Protein AF-A0A4Y7TER7-F1 (afdb_monomer)

Sequence (221 aa):
MGAESEGRSLYQRLEDLSTNFITSASSVDELSERFEYVLQSYILPAFAYAEASFERKPILTVFTLVFLTLSLVPFLTFATVCCAALSTYLVVGLLSVLIISAGTILTLSTILLSVLFGTGIAATFITTTIVSAYLVLRLTVHVRQDGFAGAAAWFYDIRNYVLGSLPPFSNVFQSSSGDGNPPPPTDVTLTWKAPAEVKEDEASNLDELRSEAPLAGEGAA

Mean predicted aligned error: 15.94 Å

Radius of gyration: 41.2 Å; Cα contacts (8 Å, |Δi|>4): 20; chains: 1; bounding box: 74×76×117 Å

Foldseek 3Di:
DPPVVVVVVVVVVVVVVVVVVVVVVVVVVVVVVVVVVCCVVPVVVVVVVLVVVCVVPVVVSVVVVVVCVVVVVVVVVVVVVVVVVVVVCVVVVVVVVVVVVVVVVVVVVVVVVVVVVVVVVVVVVVVVVVVVVVLVVVLVVQCVVPNPVSNVVSVVVVVCVVVVPDDPPVVVPPPPPDPPDDPDPPPPPPPPPDPPDDDPPPPPPVVVVVPPDDPPDDDDD

Solvent-accessible surface area (backbone atoms only — not comparable to full-atom values): 13019 Å² total; per-residue (Å²): 129,68,72,68,59,56,56,54,54,53,53,51,52,51,51,54,49,51,50,51,49,53,55,53,51,53,52,52,48,54,49,49,54,53,47,50,51,49,43,58,69,51,50,51,55,51,50,54,51,50,56,60,40,42,77,76,40,49,70,62,46,53,52,52,50,53,52,49,54,65,52,44,52,60,51,49,55,49,51,51,50,50,52,51,50,53,51,48,53,50,52,52,49,53,51,51,53,49,51,54,50,53,52,50,52,53,52,53,51,51,52,51,52,50,51,52,50,52,50,48,52,51,48,54,51,51,52,51,50,53,50,49,51,50,50,53,52,53,47,52,54,34,35,72,74,52,40,74,61,27,49,54,53,51,51,53,52,49,50,48,52,61,62,66,66,52,73,71,75,73,67,76,72,62,84,74,70,80,70,88,65,80,75,73,88,73,80,78,75,74,78,78,73,74,76,75,83,76,77,81,80,77,72,77,68,66,70,66,74,70,72,79,70,81,82,78,72,86,87,78,136

Structure (mmCIF, N/CA/C/O backbone):
data_AF-A0A4Y7TER7-F1
#
_entry.id   AF-A0A4Y7TER7-F1
#
loop_
_atom_site.group_PDB
_atom_site.id
_atom_site.type_symbol
_atom_site.label_atom_id
_atom_site.label_alt_id
_atom_site.label_comp_id
_atom_site.label_asym_id
_atom_site.label_entity_id
_atom_site.label_seq_id
_atom_site.pdbx_PDB_ins_code
_atom_site.Cartn_x
_atom_site.Cartn_y
_atom_site.Cartn_z
_atom_site.occupancy
_atom_site.B_iso_or_equiv
_atom_site.auth_seq_id
_atom_site.auth_comp_id
_atom_site.auth_asym_id
_atom_site.auth_atom_id
_atom_site.pdbx_PDB_model_num
ATOM 1 N N . MET A 1 1 ? 18.871 -29.489 -5.566 1.00 57.31 1 MET A N 1
ATOM 2 C CA . MET A 1 1 ? 19.137 -29.040 -4.177 1.00 57.31 1 MET A CA 1
ATOM 3 C C . MET A 1 1 ? 18.322 -27.817 -3.717 1.00 57.31 1 MET A C 1
ATOM 5 O O . MET A 1 1 ? 18.388 -27.506 -2.540 1.00 57.31 1 MET A O 1
ATOM 9 N N . GLY A 1 2 ? 17.511 -27.147 -4.556 1.00 61.53 2 GLY A N 1
ATOM 10 C CA . GLY A 1 2 ? 16.714 -25.976 -4.124 1.00 61.53 2 GLY A CA 1
ATOM 11 C C . GLY A 1 2 ? 15.395 -26.280 -3.390 1.00 61.53 2 GLY A C 1
ATOM 12 O O . GLY A 1 2 ? 14.926 -25.448 -2.623 1.00 61.53 2 GLY A O 1
ATOM 13 N N . ALA A 1 3 ? 14.821 -27.476 -3.566 1.00 65.75 3 ALA A N 1
ATOM 14 C CA . ALA A 1 3 ? 13.502 -27.813 -3.015 1.00 65.75 3 ALA A CA 1
ATOM 15 C C . ALA A 1 3 ? 13.484 -28.000 -1.481 1.00 65.75 3 ALA A C 1
ATOM 17 O O . ALA A 1 3 ? 12.461 -27.768 -0.845 1.00 65.75 3 ALA A O 1
ATOM 18 N N . GLU A 1 4 ? 14.611 -28.364 -0.857 1.00 71.81 4 GLU A N 1
ATOM 19 C CA . GLU A 1 4 ? 14.681 -28.502 0.609 1.00 71.81 4 GLU A CA 1
ATOM 20 C C . GLU A 1 4 ? 14.801 -27.155 1.340 1.00 71.81 4 GLU A C 1
ATOM 22 O O . GLU A 1 4 ? 14.428 -27.054 2.509 1.00 71.81 4 GLU A O 1
ATOM 27 N N . SER A 1 5 ? 15.292 -26.109 0.666 1.00 75.44 5 SER A N 1
ATOM 28 C CA . SER A 1 5 ? 15.414 -24.766 1.249 1.00 75.44 5 SER A CA 1
ATOM 29 C C . SER A 1 5 ? 14.056 -24.081 1.392 1.00 75.44 5 SER A C 1
ATOM 31 O O . SER A 1 5 ? 13.826 -23.361 2.362 1.00 75.44 5 SER A O 1
ATOM 33 N N . GLU A 1 6 ? 13.151 -24.301 0.437 1.00 78.44 6 GLU A N 1
ATOM 34 C CA . GLU A 1 6 ? 11.839 -23.651 0.416 1.00 78.44 6 GLU A CA 1
ATOM 35 C C . G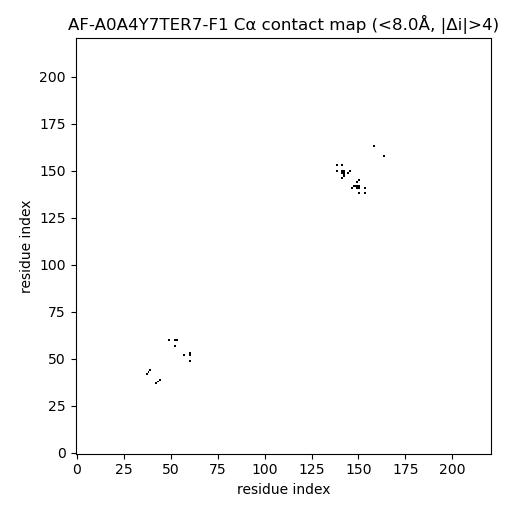LU A 1 6 ? 10.940 -24.188 1.537 1.00 78.44 6 GLU A C 1
ATOM 37 O O . GLU A 1 6 ? 10.338 -23.411 2.283 1.00 78.44 6 GLU A O 1
ATOM 42 N N . GLY A 1 7 ? 10.968 -25.509 1.757 1.00 81.44 7 GLY A N 1
ATOM 43 C CA . GLY A 1 7 ? 10.246 -26.163 2.848 1.00 81.44 7 GLY A CA 1
ATOM 44 C C . GLY A 1 7 ? 10.597 -25.588 4.222 1.00 81.44 7 GLY A C 1
ATOM 45 O O . GLY A 1 7 ? 9.698 -25.259 4.993 1.00 81.44 7 GLY A O 1
ATOM 46 N N . ARG A 1 8 ? 11.889 -25.376 4.516 1.00 87.31 8 ARG A N 1
ATOM 47 C CA . ARG A 1 8 ? 12.333 -24.833 5.816 1.00 87.31 8 ARG A CA 1
ATOM 48 C C . ARG A 1 8 ? 11.794 -23.427 6.092 1.00 87.31 8 ARG A C 1
ATOM 50 O O . ARG A 1 8 ? 11.432 -23.139 7.228 1.00 87.31 8 ARG A O 1
ATOM 57 N N . SER A 1 9 ? 11.677 -22.581 5.066 1.00 89.50 9 SER A N 1
ATOM 58 C CA . SER A 1 9 ? 11.165 -21.213 5.230 1.00 89.50 9 SER A CA 1
ATOM 59 C C . SER A 1 9 ? 9.664 -21.159 5.540 1.00 89.50 9 SER A C 1
ATOM 61 O O . SER A 1 9 ? 9.223 -20.291 6.292 1.00 89.50 9 SER A O 1
ATOM 63 N N . LEU A 1 10 ? 8.878 -22.108 5.016 1.00 89.69 10 LEU A N 1
ATOM 64 C CA . LEU A 1 10 ? 7.454 -22.215 5.336 1.00 89.69 10 LEU A CA 1
ATOM 65 C C . LEU A 1 10 ? 7.233 -22.668 6.777 1.00 89.69 10 LEU A C 1
ATOM 67 O O . LEU A 1 10 ? 6.389 -22.094 7.460 1.00 89.69 10 LEU A O 1
ATOM 71 N N . TYR A 1 11 ? 8.015 -23.639 7.257 1.00 92.50 11 TYR A N 1
ATOM 72 C CA . TYR A 1 11 ? 7.953 -24.052 8.661 1.00 92.50 11 TYR A CA 1
ATOM 73 C C . TYR A 1 11 ? 8.318 -22.906 9.603 1.00 92.50 11 TYR A C 1
ATOM 75 O O . TYR A 1 11 ? 7.615 -22.681 10.581 1.00 92.50 11 TYR A O 1
ATOM 83 N N . GLN A 1 12 ? 9.354 -22.133 9.272 1.00 93.56 12 GLN A N 1
ATOM 84 C CA . GLN A 1 12 ? 9.758 -20.984 10.078 1.00 93.56 12 GLN A CA 1
ATOM 85 C C . GLN A 1 12 ? 8.667 -19.902 10.122 1.00 93.56 12 GLN A C 1
ATOM 87 O O . GLN A 1 12 ? 8.331 -19.415 11.194 1.00 93.56 12 GLN A O 1
ATOM 92 N N . ARG A 1 13 ? 8.016 -19.605 8.987 1.00 93.81 13 ARG A N 1
ATOM 93 C CA . ARG A 1 13 ? 6.868 -18.682 8.953 1.00 93.81 13 ARG A CA 1
ATOM 94 C C . ARG A 1 13 ? 5.667 -19.180 9.752 1.00 93.81 13 ARG A C 1
ATOM 96 O O . ARG A 1 13 ? 4.965 -18.364 10.338 1.00 93.81 13 ARG A O 1
ATOM 103 N N . LEU A 1 14 ? 5.397 -20.485 9.732 1.00 94.94 14 LEU A N 1
ATOM 104 C CA . LEU A 1 14 ? 4.314 -21.079 10.517 1.00 94.94 14 LEU A CA 1
ATOM 105 C C . LEU A 1 14 ? 4.597 -20.973 12.020 1.00 94.94 14 LEU A C 1
ATOM 107 O O . LEU A 1 14 ? 3.678 -20.645 12.766 1.00 94.94 14 LEU A O 1
ATOM 111 N N . GLU A 1 15 ? 5.848 -21.177 12.435 1.00 95.38 15 GLU A N 1
ATOM 112 C CA . GLU A 1 15 ? 6.287 -21.019 13.827 1.00 95.38 15 GLU A CA 1
ATOM 113 C C . GLU A 1 15 ? 6.244 -19.550 14.287 1.00 95.38 15 GLU A C 1
ATOM 115 O O . GLU A 1 15 ? 5.807 -19.240 15.395 1.00 95.38 15 GLU A O 1
ATOM 120 N N . ASP A 1 16 ? 6.622 -18.611 13.418 1.00 95.19 16 ASP A N 1
ATOM 121 C CA . ASP A 1 16 ? 6.514 -17.180 13.722 1.00 95.19 16 ASP A CA 1
ATOM 122 C C . ASP A 1 16 ? 5.040 -16.754 13.859 1.00 95.19 16 ASP A C 1
ATOM 124 O O . ASP A 1 16 ? 4.678 -15.967 14.737 1.00 95.19 16 ASP A O 1
ATOM 128 N N . LEU A 1 17 ? 4.152 -17.287 13.013 1.00 96.06 17 LEU A N 1
ATOM 129 C CA . LEU A 1 17 ? 2.710 -17.039 13.099 1.00 96.06 17 LEU A CA 1
ATOM 130 C C . LEU A 1 17 ? 2.107 -17.629 14.376 1.00 96.06 17 LEU A C 1
ATOM 132 O O . LEU A 1 17 ? 1.369 -16.923 15.065 1.00 96.06 17 LEU A O 1
ATOM 136 N N . SER A 1 18 ? 2.423 -18.883 14.716 1.00 96.75 18 SER A N 1
ATOM 137 C CA . SER A 1 18 ? 1.942 -19.510 15.953 1.00 96.75 18 SER A CA 1
ATOM 138 C C . SER A 1 18 ? 2.431 -18.745 17.183 1.00 96.75 18 SER A C 1
ATOM 140 O O . SER A 1 18 ? 1.632 -18.464 18.075 1.00 96.75 18 SER A O 1
ATOM 142 N N . THR A 1 19 ? 3.693 -18.313 17.196 1.00 96.44 19 THR A N 1
ATOM 143 C CA . THR A 1 19 ? 4.273 -17.515 18.285 1.00 96.44 19 THR A CA 1
ATOM 144 C C . THR A 1 19 ? 3.560 -16.169 18.445 1.00 96.44 19 THR A C 1
ATOM 146 O O . THR A 1 19 ? 3.233 -15.771 19.567 1.00 96.44 19 THR A O 1
ATOM 149 N N . ASN A 1 20 ? 3.235 -15.483 17.343 1.00 95.31 20 ASN A N 1
ATOM 150 C CA . ASN A 1 20 ? 2.463 -14.235 17.380 1.00 95.31 20 ASN A CA 1
ATOM 151 C C . ASN A 1 20 ? 1.031 -14.448 17.890 1.00 95.31 20 ASN A C 1
ATOM 153 O O . ASN A 1 20 ? 0.520 -13.619 18.647 1.00 95.31 20 ASN A O 1
ATOM 157 N N . PHE A 1 21 ? 0.387 -15.559 17.522 1.00 96.69 21 PHE A N 1
ATOM 158 C CA . PHE A 1 21 ? -0.930 -15.909 18.051 1.00 96.69 21 PHE A CA 1
ATOM 159 C C . PHE A 1 21 ? -0.883 -16.218 19.545 1.00 96.69 21 PHE A C 1
ATOM 161 O O . PHE A 1 21 ? -1.728 -15.712 20.277 1.00 96.69 21 PHE A O 1
ATOM 168 N N . ILE A 1 22 ? 0.109 -16.982 20.009 1.00 96.44 22 ILE A N 1
ATOM 169 C CA . ILE A 1 22 ? 0.294 -17.286 21.435 1.00 96.44 22 ILE A CA 1
ATOM 170 C C . ILE A 1 22 ? 0.533 -15.993 22.223 1.00 96.44 22 ILE A C 1
ATOM 172 O O . ILE A 1 22 ? -0.111 -15.778 23.245 1.00 96.44 22 ILE A O 1
ATOM 176 N N . THR A 1 23 ? 1.374 -15.093 21.707 1.00 95.88 23 THR A N 1
ATOM 177 C CA . THR A 1 23 ? 1.663 -13.789 22.332 1.00 95.88 23 THR A CA 1
ATOM 178 C C . THR A 1 23 ? 0.430 -12.879 22.366 1.00 95.88 23 THR A C 1
ATOM 180 O O . THR A 1 23 ? 0.165 -12.185 23.350 1.00 95.88 23 THR A O 1
ATOM 183 N N . SER A 1 24 ? -0.362 -12.883 21.292 1.00 94.56 24 SER A N 1
ATOM 184 C CA . SER A 1 24 ? -1.607 -12.112 21.235 1.00 94.56 24 SER A CA 1
ATOM 185 C C . SER A 1 24 ? -2.651 -12.683 22.195 1.00 94.56 24 SER A C 1
ATOM 187 O O . SER A 1 24 ? -3.319 -11.923 22.892 1.00 94.56 24 SER A O 1
ATOM 189 N N . ALA A 1 25 ? -2.761 -14.012 22.281 1.00 95.56 25 ALA A N 1
ATOM 190 C CA . ALA A 1 25 ? -3.670 -14.691 23.196 1.00 95.56 25 ALA A CA 1
ATOM 191 C C . ALA A 1 25 ? -3.297 -14.428 24.662 1.00 95.56 25 ALA A C 1
ATOM 193 O O . ALA A 1 25 ? -4.174 -14.069 25.443 1.00 95.56 25 ALA A O 1
ATOM 194 N N . SER A 1 26 ? -2.010 -14.500 25.022 1.00 96.19 26 SER A N 1
ATOM 195 C CA . SER A 1 26 ? -1.560 -14.200 26.387 1.00 96.19 26 SER A CA 1
ATOM 196 C C . SER A 1 26 ? -1.787 -12.737 26.776 1.00 96.19 26 SER A C 1
ATOM 198 O O . SER A 1 26 ? -2.084 -12.450 27.929 1.00 96.19 26 SER A O 1
ATOM 200 N N . SER A 1 27 ? -1.705 -11.805 25.818 1.00 95.50 27 SER A N 1
ATOM 201 C CA . SER A 1 27 ? -1.995 -10.383 26.067 1.00 95.50 27 SER A CA 1
ATOM 202 C C . SER A 1 27 ? -3.478 -10.137 26.373 1.00 95.50 27 SER A C 1
ATOM 204 O O . SER A 1 27 ? -3.814 -9.293 27.202 1.00 95.50 27 SER A O 1
ATOM 206 N N . VAL A 1 28 ? -4.377 -10.869 25.705 1.00 94.62 28 VAL A N 1
ATOM 207 C CA . VAL A 1 28 ? -5.820 -10.807 25.985 1.00 94.62 28 VAL A CA 1
ATOM 208 C C . VAL A 1 28 ? -6.135 -11.434 27.343 1.00 94.62 28 VAL A C 1
ATOM 210 O O . VAL A 1 28 ? -6.975 -10.900 28.064 1.00 94.62 28 VAL A O 1
ATOM 213 N N . ASP A 1 29 ? -5.440 -12.511 27.711 1.00 96.12 29 ASP A N 1
ATOM 214 C CA . ASP A 1 29 ? -5.612 -13.176 29.006 1.00 96.12 29 ASP A CA 1
ATOM 215 C C . ASP A 1 29 ? -5.163 -12.270 30.164 1.00 96.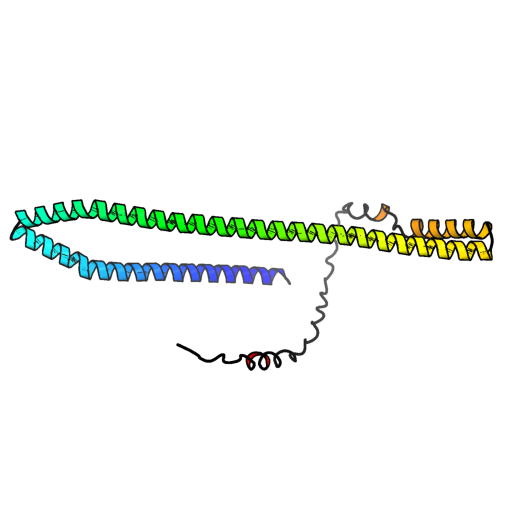12 29 ASP A C 1
ATOM 217 O O . ASP A 1 29 ? -5.924 -12.026 31.097 1.00 96.12 29 ASP A O 1
ATOM 221 N N . GLU A 1 30 ? -3.998 -11.624 30.038 1.00 95.62 30 GLU A N 1
ATOM 222 C CA . GLU A 1 30 ? -3.525 -10.640 31.022 1.00 95.62 30 GLU A CA 1
ATOM 223 C C . GLU A 1 30 ? -4.492 -9.447 31.151 1.00 95.62 30 GLU A C 1
ATOM 225 O O . GLU A 1 30 ? -4.743 -8.938 32.249 1.00 95.62 30 GLU A O 1
ATOM 230 N N . LEU A 1 31 ? -5.073 -8.989 30.035 1.00 92.94 31 LEU A N 1
ATOM 231 C CA . LEU A 1 31 ? -6.111 -7.958 30.057 1.00 92.94 31 LEU A CA 1
ATOM 232 C C . LEU A 1 31 ? -7.374 -8.440 30.772 1.00 92.94 31 LEU A C 1
ATOM 234 O O . LEU A 1 31 ? -7.958 -7.661 31.526 1.00 92.94 31 LEU A O 1
ATOM 238 N N . SER A 1 32 ? -7.779 -9.693 30.562 1.00 95.62 32 SER A N 1
ATOM 239 C CA . SER A 1 32 ? -8.923 -10.300 31.243 1.00 95.62 32 SER A CA 1
ATOM 240 C C . SER A 1 32 ? -8.687 -10.376 32.750 1.00 95.62 32 SER A C 1
ATOM 242 O O . SER A 1 32 ? -9.531 -9.908 33.510 1.00 95.62 32 SER A O 1
ATOM 244 N N . GLU A 1 33 ? -7.518 -10.849 33.192 1.00 96.50 33 GLU A N 1
ATOM 245 C CA . GLU A 1 33 ? -7.159 -10.916 34.615 1.00 96.50 33 GLU A CA 1
ATOM 246 C C . GLU A 1 33 ? -7.137 -9.528 35.269 1.00 96.50 33 GLU A C 1
ATOM 248 O O . GLU A 1 33 ? -7.674 -9.329 36.362 1.00 96.50 33 GLU A O 1
ATOM 253 N N . ARG A 1 34 ? -6.564 -8.523 34.591 1.00 94.25 34 ARG A N 1
ATOM 254 C CA . ARG A 1 34 ? -6.578 -7.134 35.079 1.00 94.25 34 ARG A CA 1
ATOM 255 C C . ARG A 1 34 ? -7.994 -6.580 35.146 1.00 94.25 34 ARG A C 1
ATOM 257 O O . ARG A 1 34 ? -8.325 -5.867 36.093 1.00 94.25 34 ARG A O 1
ATOM 264 N N . PHE A 1 35 ? -8.821 -6.880 34.150 1.00 95.31 35 PHE A N 1
ATOM 265 C CA . PHE A 1 35 ? -10.204 -6.433 34.126 1.00 95.31 35 PHE A CA 1
ATOM 266 C C . PHE A 1 35 ? -10.993 -7.071 35.260 1.00 95.31 35 PHE A C 1
ATOM 268 O O . PHE A 1 35 ? -11.689 -6.360 35.975 1.00 95.31 35 PHE A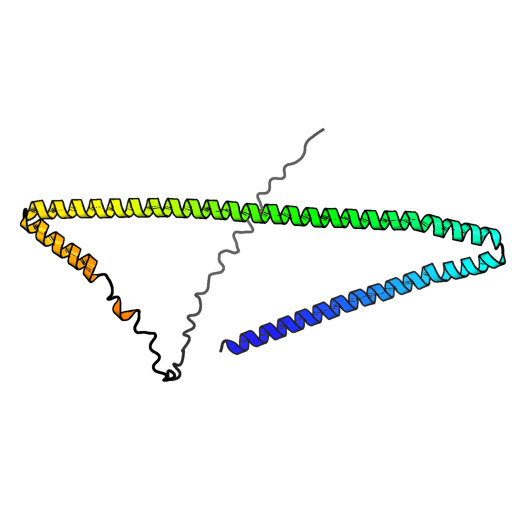 O 1
ATOM 275 N N . GLU A 1 36 ? -10.825 -8.372 35.483 1.00 95.75 36 GLU A N 1
ATOM 276 C CA . GLU A 1 36 ? -11.447 -9.105 36.579 1.00 95.75 36 GLU A CA 1
ATOM 277 C C . GLU A 1 36 ? -10.996 -8.558 37.934 1.00 95.75 36 GLU A C 1
ATOM 279 O O . GLU A 1 36 ? -11.837 -8.269 38.781 1.00 95.75 36 GLU A O 1
ATOM 284 N N . TYR A 1 37 ? -9.705 -8.267 38.106 1.00 96.00 37 TYR A N 1
ATOM 285 C CA . TYR A 1 37 ? -9.193 -7.613 39.309 1.00 96.00 37 TYR A CA 1
ATOM 286 C C . TYR A 1 37 ? -9.843 -6.244 39.560 1.00 96.00 37 TYR A C 1
ATOM 288 O O . TYR A 1 37 ? -10.255 -5.942 40.684 1.00 96.00 37 TYR A O 1
ATOM 296 N N . VAL A 1 38 ? -9.973 -5.408 38.526 1.00 94.62 38 VAL A N 1
ATOM 297 C CA . VAL A 1 38 ? -10.643 -4.100 38.621 1.00 94.62 38 VAL A CA 1
ATOM 298 C C . VAL A 1 38 ? -12.132 -4.284 38.922 1.00 94.62 38 VAL A C 1
ATOM 300 O O . VAL A 1 38 ? -12.687 -3.603 39.785 1.00 94.62 38 VAL A O 1
ATOM 303 N N . LEU A 1 39 ? -12.787 -5.234 38.266 1.00 94.31 39 LEU A N 1
ATOM 304 C CA . LEU A 1 39 ? -14.203 -5.509 38.459 1.00 94.31 39 LEU A CA 1
ATOM 305 C C . LEU A 1 39 ? -14.475 -5.957 39.899 1.00 94.31 39 LEU A C 1
ATOM 307 O O . LEU A 1 39 ? -15.337 -5.404 40.584 1.00 94.31 39 LEU A O 1
ATOM 311 N N . GLN A 1 40 ? -13.660 -6.886 40.388 1.00 95.62 40 GLN A N 1
ATOM 312 C CA . GLN A 1 40 ? -13.691 -7.394 41.751 1.00 95.62 40 GLN A CA 1
ATOM 313 C C . GLN A 1 40 ? -13.429 -6.285 42.778 1.00 95.62 40 GLN A C 1
ATOM 315 O O . GLN A 1 40 ? -14.106 -6.207 43.802 1.00 95.62 40 GLN A O 1
ATOM 320 N N . SER A 1 41 ? -12.466 -5.403 42.506 1.00 95.50 41 SER A N 1
ATOM 321 C CA . SER A 1 41 ? -12.026 -4.387 43.469 1.00 95.50 41 SER A CA 1
ATOM 322 C C . SER A 1 41 ? -12.940 -3.164 43.535 1.00 95.50 41 SER A C 1
ATOM 324 O O . SER A 1 41 ? -13.010 -2.526 44.582 1.00 95.50 41 SER A O 1
ATOM 326 N N . TYR A 1 42 ? -13.638 -2.817 42.449 1.00 94.44 42 TYR A N 1
ATOM 327 C CA . TYR A 1 42 ? -14.440 -1.588 42.375 1.00 94.44 42 TYR A CA 1
ATOM 328 C C . TYR A 1 42 ? -15.941 -1.842 42.244 1.00 94.44 42 TYR A C 1
ATOM 330 O O . TYR A 1 42 ? -16.734 -1.168 42.903 1.00 94.44 42 TYR A O 1
ATOM 338 N N . ILE A 1 43 ? -16.352 -2.805 41.416 1.00 95.25 43 ILE A N 1
ATOM 339 C CA . ILE A 1 43 ? -17.773 -3.027 41.122 1.00 95.25 43 ILE A CA 1
ATOM 340 C C . ILE A 1 43 ? -18.446 -3.771 42.276 1.00 95.25 43 ILE A C 1
ATOM 342 O O . ILE A 1 43 ? -19.495 -3.351 42.761 1.00 95.25 43 ILE A O 1
ATOM 346 N N . LEU A 1 44 ? -17.808 -4.830 42.771 1.00 94.38 44 LEU A N 1
ATOM 347 C CA . LEU A 1 44 ? -18.310 -5.648 43.877 1.00 94.38 44 LEU A CA 1
ATOM 348 C C . LEU A 1 44 ? -18.594 -4.850 45.168 1.00 94.38 44 LEU A C 1
ATOM 350 O O . LEU A 1 44 ? -19.713 -4.949 45.679 1.00 94.38 44 LEU A O 1
ATOM 354 N N . PRO A 1 45 ? -17.678 -4.004 45.686 1.00 93.56 45 PRO A N 1
ATOM 355 C CA . PRO A 1 45 ? -17.993 -3.190 46.857 1.00 93.56 45 PRO A CA 1
ATOM 356 C C . PRO A 1 45 ? -19.064 -2.138 46.561 1.00 93.56 45 PRO A C 1
ATOM 358 O O . PRO A 1 45 ? -19.899 -1.881 47.424 1.00 93.56 45 PRO A O 1
ATOM 361 N N . ALA A 1 46 ? -19.102 -1.556 45.356 1.00 92.69 46 ALA A N 1
ATOM 362 C CA . ALA A 1 46 ? -20.142 -0.596 44.989 1.00 92.69 46 ALA A CA 1
ATOM 363 C C . ALA A 1 46 ? -21.546 -1.224 45.026 1.00 92.69 46 ALA A C 1
ATOM 365 O O . ALA A 1 46 ? -22.479 -0.593 45.525 1.00 92.69 46 ALA A O 1
ATOM 366 N N . PHE A 1 47 ? -21.692 -2.476 44.578 1.00 93.44 47 PHE A N 1
ATOM 367 C CA . PHE A 1 47 ? -22.947 -3.221 44.706 1.00 93.44 47 PHE A CA 1
ATOM 368 C C . PHE A 1 47 ? -23.314 -3.497 46.165 1.00 93.44 47 PHE A C 1
ATOM 370 O O . PHE A 1 47 ? -24.452 -3.238 46.554 1.00 93.44 47 PHE A O 1
ATOM 377 N N . ALA A 1 48 ? -22.357 -3.930 46.991 1.00 94.38 48 ALA A N 1
ATOM 378 C CA . ALA A 1 48 ? -22.598 -4.136 48.421 1.00 94.38 48 ALA A CA 1
ATOM 379 C C . ALA A 1 48 ? -23.029 -2.833 49.130 1.00 94.38 48 ALA A C 1
ATOM 381 O O . ALA A 1 48 ? -23.939 -2.834 49.960 1.00 94.38 48 ALA A O 1
ATOM 382 N N . TYR A 1 49 ? -22.434 -1.690 48.763 1.00 91.75 49 TYR A N 1
ATOM 383 C CA . TYR A 1 49 ? -22.855 -0.373 49.254 1.00 91.75 49 TYR A CA 1
ATOM 384 C C . TYR A 1 49 ? -24.243 0.037 48.755 1.00 91.75 49 TYR A C 1
ATOM 386 O O . TYR A 1 49 ? -24.993 0.677 49.501 1.00 91.75 49 TYR A O 1
ATOM 394 N N . ALA A 1 50 ? -24.593 -0.304 47.513 1.00 90.94 50 ALA A N 1
ATOM 395 C CA . ALA A 1 50 ? -25.917 -0.041 46.968 1.00 90.94 50 ALA A CA 1
ATOM 396 C C . ALA A 1 50 ? -26.984 -0.819 47.750 1.00 90.94 50 ALA A C 1
ATOM 398 O O . ALA A 1 50 ? -27.957 -0.214 48.200 1.00 90.94 50 ALA A O 1
ATOM 399 N N . GLU A 1 51 ? -26.759 -2.113 47.993 1.00 93.88 51 GLU A N 1
ATOM 400 C CA . GLU A 1 51 ? -27.654 -2.981 48.767 1.00 93.88 51 GLU A CA 1
ATOM 401 C C . GLU A 1 51 ? -27.858 -2.453 50.196 1.00 93.88 51 GLU A C 1
ATOM 403 O O . GLU A 1 51 ? -28.988 -2.181 50.605 1.00 93.88 51 GLU A O 1
ATOM 408 N N . ALA A 1 52 ? -26.770 -2.141 50.908 1.00 93.88 52 ALA A N 1
ATOM 409 C CA . ALA A 1 52 ? -26.843 -1.546 52.245 1.00 93.88 52 ALA A CA 1
ATOM 410 C C . ALA A 1 52 ? -27.542 -0.167 52.265 1.00 93.88 52 ALA A C 1
ATOM 412 O O . ALA A 1 52 ? -28.148 0.232 53.266 1.00 93.88 52 ALA A O 1
ATOM 413 N N . SER A 1 53 ? -27.474 0.593 51.167 1.00 91.00 53 SER A N 1
ATOM 414 C CA . SER A 1 53 ? -28.148 1.893 51.056 1.00 91.00 53 SER A CA 1
ATOM 415 C C . SER A 1 53 ? -29.660 1.754 50.858 1.00 91.00 53 SER A C 1
ATOM 417 O O . SER A 1 53 ? -30.412 2.600 51.358 1.00 91.00 53 SER A O 1
ATOM 419 N N . PHE A 1 54 ? -30.120 0.697 50.178 1.00 94.62 54 PHE A N 1
ATOM 420 C CA . PHE A 1 54 ? -31.548 0.4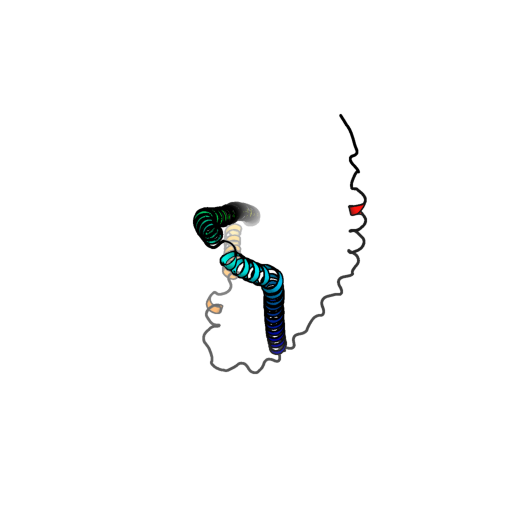20 49.998 1.00 94.62 54 PHE A CA 1
ATOM 421 C C . PHE A 1 54 ? -32.254 0.151 51.327 1.00 94.62 54 PHE A C 1
ATOM 423 O O . PHE A 1 54 ? -33.365 0.641 51.524 1.00 94.62 54 PHE A O 1
ATOM 430 N N . GLU A 1 55 ? -31.598 -0.542 52.260 1.00 95.56 55 GLU A N 1
ATOM 431 C CA . GLU A 1 55 ? -32.167 -0.821 53.583 1.00 95.56 55 GLU A CA 1
ATOM 432 C C . GLU A 1 55 ? -32.336 0.445 54.431 1.00 95.56 55 GLU A C 1
ATOM 434 O O . GLU A 1 55 ? -33.323 0.598 55.150 1.00 95.56 55 GLU A O 1
ATOM 439 N N . ARG A 1 56 ? -31.389 1.390 54.343 1.00 96.00 56 ARG A N 1
ATOM 440 C CA . ARG A 1 56 ? -31.437 2.618 55.150 1.00 96.00 56 ARG A CA 1
ATOM 441 C C . ARG A 1 56 ? -32.396 3.668 54.600 1.00 96.00 56 ARG A C 1
ATOM 443 O O . ARG A 1 56 ? -33.059 4.341 55.389 1.00 96.00 56 ARG A O 1
ATOM 450 N N . LYS A 1 57 ? -32.392 3.911 53.283 1.00 95.75 57 LYS A N 1
ATOM 451 C CA . LYS A 1 57 ? -33.112 5.040 52.656 1.00 95.75 57 LYS A CA 1
ATOM 452 C C . LYS A 1 57 ? -33.597 4.690 51.236 1.00 95.75 57 LYS A C 1
ATOM 454 O O . LYS A 1 57 ? -33.086 5.261 50.270 1.00 95.75 57 LYS A O 1
ATOM 459 N N . PRO A 1 58 ? -34.627 3.838 51.091 1.00 92.25 58 PRO A N 1
ATOM 460 C CA . PRO A 1 58 ? -35.033 3.278 49.797 1.00 92.25 58 PRO A CA 1
ATOM 461 C C . PRO A 1 58 ? -35.509 4.330 48.782 1.00 92.25 58 PRO A C 1
ATOM 463 O O . PRO A 1 58 ? -35.321 4.175 47.582 1.00 92.25 58 PRO A O 1
ATOM 466 N N . ILE A 1 59 ? -36.106 5.434 49.241 1.00 94.50 59 ILE A N 1
ATOM 467 C CA . ILE A 1 59 ? -36.635 6.473 48.341 1.00 94.50 59 ILE A CA 1
ATOM 468 C C . ILE A 1 59 ? -35.499 7.239 47.646 1.00 94.50 59 ILE A C 1
ATOM 470 O O . ILE A 1 59 ? -35.557 7.479 46.440 1.00 94.50 59 ILE A O 1
ATOM 474 N N . LEU A 1 60 ? -34.451 7.611 48.390 1.00 93.19 60 LEU A N 1
ATOM 475 C CA . LEU A 1 60 ? -33.324 8.356 47.823 1.00 93.19 60 LEU A CA 1
ATOM 476 C C . LEU A 1 60 ? -32.487 7.485 46.887 1.00 93.19 60 LEU A C 1
ATOM 478 O O . LEU A 1 60 ? -32.069 7.975 45.842 1.00 93.19 60 LEU A O 1
ATOM 482 N N . THR A 1 61 ? -32.279 6.209 47.224 1.00 91.00 61 THR A N 1
ATOM 483 C CA . THR A 1 61 ? -31.493 5.295 46.384 1.00 91.00 61 THR A CA 1
ATOM 484 C C . THR A 1 61 ? -32.150 5.051 45.031 1.00 91.00 61 THR A C 1
ATOM 486 O O . THR A 1 61 ? -31.481 5.176 44.005 1.00 91.00 61 THR A O 1
ATOM 489 N N . VAL A 1 62 ? -33.464 4.789 44.999 1.00 92.69 62 VAL A N 1
ATOM 490 C CA . VAL A 1 62 ? -34.212 4.641 43.739 1.00 92.69 62 VAL A CA 1
ATOM 491 C C . VAL A 1 62 ? -34.127 5.919 42.908 1.00 92.69 62 VAL A C 1
ATOM 493 O O . VAL A 1 62 ? -33.844 5.845 41.714 1.00 92.69 62 VAL A O 1
ATOM 496 N N . PHE A 1 63 ? -34.304 7.093 43.526 1.00 94.19 63 PHE A N 1
ATOM 497 C CA . PHE A 1 63 ? -34.189 8.371 42.821 1.00 94.19 63 PHE A CA 1
ATOM 498 C C . PHE A 1 63 ? -32.803 8.553 42.186 1.00 94.19 63 PHE A C 1
ATOM 500 O O . PHE A 1 63 ? -32.711 8.867 41.000 1.00 94.19 63 PHE A O 1
ATOM 507 N N . THR A 1 64 ? -31.725 8.294 42.935 1.00 90.88 64 THR A N 1
ATOM 508 C CA . THR A 1 64 ? -30.358 8.378 42.399 1.00 90.88 64 THR A CA 1
ATOM 509 C C . THR A 1 64 ? -30.099 7.364 41.294 1.00 90.88 64 THR A C 1
ATOM 511 O O . THR A 1 64 ? -29.437 7.703 40.322 1.00 90.88 64 THR A O 1
ATOM 514 N N . LEU A 1 65 ? -30.645 6.150 41.397 1.00 92.19 65 LEU A N 1
ATOM 515 C CA . LEU A 1 65 ? -30.457 5.103 40.395 1.00 92.19 65 LEU A CA 1
ATOM 516 C C . LEU A 1 65 ? -31.175 5.463 39.091 1.00 92.19 65 LEU A C 1
ATOM 518 O O . LEU A 1 65 ? -30.579 5.380 38.018 1.00 92.19 65 LEU A O 1
ATOM 522 N N . VAL A 1 66 ? -32.419 5.940 39.170 1.00 93.19 66 VAL A N 1
ATOM 523 C CA . VAL A 1 66 ? -33.169 6.423 38.000 1.00 93.19 66 VAL A CA 1
ATOM 524 C C . VAL A 1 66 ? -32.468 7.627 37.370 1.00 93.19 66 VAL A C 1
ATOM 526 O O . VAL A 1 66 ? -32.283 7.653 36.155 1.00 93.19 66 VAL A O 1
ATOM 529 N N . PHE A 1 67 ? -32.014 8.589 38.177 1.00 93.06 67 PHE A N 1
ATOM 530 C CA . PHE A 1 67 ? -31.255 9.745 37.697 1.00 93.06 67 PHE A CA 1
ATOM 531 C C . PHE A 1 67 ? -29.936 9.337 37.023 1.00 93.06 6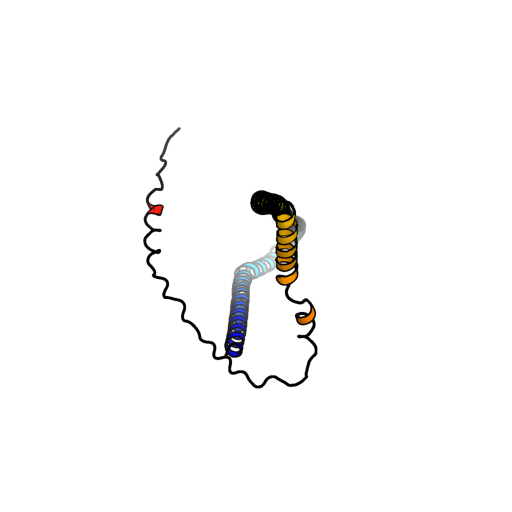7 PHE A C 1
ATOM 533 O O . PHE A 1 67 ? -29.603 9.838 35.948 1.00 93.06 67 PHE A O 1
ATOM 540 N N . LEU A 1 68 ? -29.202 8.389 37.609 1.00 92.44 68 LEU A N 1
ATOM 541 C CA . LEU A 1 68 ? -27.968 7.851 37.042 1.00 92.44 68 LEU A CA 1
ATOM 542 C C . LEU A 1 68 ? -28.243 7.130 35.719 1.00 92.44 68 LEU A C 1
ATOM 544 O O . LEU A 1 68 ? -27.550 7.362 34.740 1.00 92.44 68 LEU A O 1
ATOM 548 N N . THR A 1 69 ? -29.305 6.329 35.647 1.00 91.75 69 THR A N 1
ATOM 549 C CA . THR A 1 69 ? -29.675 5.609 34.418 1.00 91.75 69 THR A CA 1
ATOM 550 C C . THR A 1 69 ? -30.082 6.583 33.310 1.00 91.75 69 THR A C 1
ATOM 552 O O . THR A 1 69 ? -29.617 6.465 32.178 1.00 91.75 69 THR A O 1
ATOM 555 N N . LEU A 1 70 ? -30.892 7.596 33.638 1.00 92.94 70 LEU A N 1
ATOM 556 C CA . LEU A 1 70 ? -31.312 8.637 32.695 1.00 92.94 70 LEU A CA 1
ATOM 557 C C . LEU A 1 70 ? -30.154 9.529 32.235 1.00 92.94 70 LEU A C 1
ATOM 559 O O . LEU A 1 70 ? -30.197 10.015 31.110 1.00 92.94 70 LEU A O 1
ATOM 563 N N . SER A 1 71 ? -29.128 9.742 33.065 1.00 93.94 71 SER A N 1
ATOM 564 C CA . SER A 1 71 ? -27.928 10.513 32.695 1.00 93.94 71 SER A CA 1
ATOM 565 C C . SER A 1 71 ? -26.855 9.676 31.988 1.00 93.94 71 SER A C 1
ATOM 567 O O . SER A 1 71 ? -26.084 10.217 31.195 1.00 93.94 71 SER A O 1
ATOM 569 N N . LEU A 1 72 ? -26.844 8.355 32.183 1.00 91.50 72 LEU A N 1
ATOM 570 C CA . LEU A 1 72 ? -25.952 7.442 31.471 1.00 91.50 72 LEU A CA 1
ATOM 571 C C . LEU A 1 72 ? -26.286 7.382 29.974 1.00 91.50 72 LEU A C 1
ATOM 573 O O . LEU A 1 72 ? -25.382 7.331 29.147 1.00 91.50 72 LEU A O 1
ATOM 577 N N . VAL A 1 73 ? -27.573 7.424 29.613 1.00 92.00 73 VAL A N 1
ATOM 578 C CA . VAL A 1 73 ? -28.018 7.403 28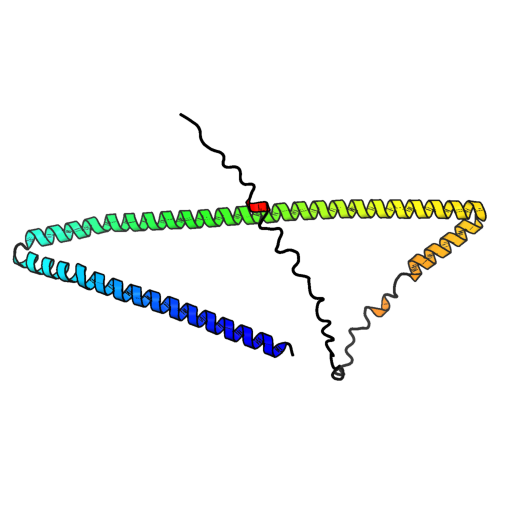.209 1.00 92.00 73 VAL A CA 1
ATOM 579 C C . VAL A 1 73 ? -27.395 8.541 27.382 1.00 92.00 73 VAL A C 1
ATOM 581 O O . VAL A 1 73 ? -26.703 8.231 26.411 1.00 92.00 73 VAL A O 1
ATOM 584 N N . PRO A 1 74 ? -27.550 9.836 27.733 1.00 93.62 74 PRO A N 1
ATOM 585 C CA . PRO A 1 74 ? -26.943 10.918 26.966 1.00 93.62 74 PRO A CA 1
ATOM 586 C C . PRO A 1 74 ? -25.414 10.828 26.961 1.00 93.62 74 PRO A C 1
ATOM 588 O O . PRO A 1 74 ? -24.803 11.064 25.921 1.00 93.62 74 PRO A O 1
ATOM 591 N N . PHE A 1 75 ? -24.794 10.396 28.064 1.00 94.94 75 PHE A N 1
ATOM 592 C CA . PHE A 1 75 ? -23.348 10.183 28.124 1.00 94.94 75 PHE A CA 1
ATOM 593 C C . PHE A 1 75 ? -22.867 9.111 27.131 1.00 94.94 75 PHE A C 1
ATOM 595 O O . PHE A 1 75 ? -21.932 9.351 26.369 1.00 94.94 75 PHE A O 1
ATOM 602 N N . LEU A 1 76 ? -23.537 7.956 27.071 1.00 92.81 76 LEU A N 1
ATOM 603 C CA . LEU A 1 76 ? -23.208 6.887 26.125 1.00 92.81 76 LEU A CA 1
ATOM 604 C C . LEU A 1 76 ? -23.470 7.302 24.675 1.00 92.81 76 LEU A C 1
ATOM 606 O O . LEU A 1 76 ? -22.655 7.015 23.797 1.00 92.81 76 LEU A O 1
ATOM 610 N N . THR A 1 77 ? -24.570 8.010 24.402 1.00 94.25 77 THR A N 1
ATOM 611 C CA . THR A 1 77 ? -24.830 8.530 23.047 1.00 94.25 77 THR A CA 1
ATOM 612 C C . THR A 1 77 ? -23.762 9.533 22.616 1.00 94.25 77 THR A C 1
ATOM 614 O O . THR A 1 77 ? -23.287 9.477 21.488 1.00 94.25 77 THR A O 1
ATOM 617 N N . PHE A 1 78 ? -23.303 10.396 23.524 1.00 95.75 78 PHE A N 1
ATOM 618 C CA . PHE A 1 78 ? -22.210 11.318 23.245 1.00 95.75 78 PHE A CA 1
ATOM 619 C C . PHE A 1 78 ? -20.898 10.570 22.980 1.00 95.75 78 PHE A C 1
ATOM 621 O O . PHE A 1 78 ? -20.249 10.815 21.966 1.00 95.75 78 PHE A O 1
ATOM 628 N N . ALA A 1 79 ? -20.540 9.606 23.834 1.00 95.38 79 ALA A N 1
ATOM 629 C CA . ALA A 1 79 ? -19.326 8.810 23.673 1.00 95.38 79 ALA A CA 1
ATOM 630 C C . ALA A 1 79 ? -19.311 8.039 22.342 1.00 95.38 79 ALA A C 1
ATOM 632 O O . ALA A 1 79 ? -18.320 8.076 21.614 1.00 95.38 79 ALA A O 1
ATOM 633 N N . THR A 1 80 ? -20.425 7.396 21.983 1.00 95.62 80 THR A N 1
ATOM 634 C CA . THR A 1 80 ? -20.553 6.659 20.714 1.00 95.62 80 THR A CA 1
ATOM 635 C C . THR A 1 80 ? -20.460 7.580 19.502 1.00 95.62 80 THR A C 1
ATOM 637 O O . THR A 1 80 ? -19.728 7.262 18.566 1.00 95.62 80 THR A O 1
ATOM 640 N N . VAL A 1 81 ? -21.118 8.744 19.526 1.00 96.50 81 VAL A N 1
ATOM 641 C CA . VAL A 1 81 ? -21.013 9.747 18.454 1.00 96.50 81 VAL A CA 1
ATOM 642 C C . VAL A 1 81 ? -19.585 10.285 18.337 1.00 96.50 81 VAL A C 1
ATOM 644 O O . VAL A 1 81 ? -19.075 10.389 17.224 1.00 96.50 81 VAL A O 1
ATOM 647 N N . CYS A 1 82 ? -18.899 10.565 19.448 1.00 97.56 82 CYS A N 1
ATOM 648 C CA . CYS A 1 82 ? -17.497 10.985 19.436 1.00 97.56 82 CYS A CA 1
ATOM 649 C C . CYS A 1 82 ? -16.574 9.911 18.845 1.00 97.56 82 CYS A C 1
ATOM 651 O O . CYS A 1 82 ? -15.763 10.220 17.971 1.00 97.56 82 CYS A O 1
ATOM 653 N N . CYS A 1 83 ? -16.711 8.651 19.266 1.00 96.06 83 CYS A N 1
ATOM 654 C CA . CYS A 1 83 ? -15.940 7.541 18.704 1.00 96.06 83 CYS A CA 1
ATOM 655 C C . CYS A 1 83 ? -16.224 7.348 17.207 1.00 96.06 83 CYS A C 1
ATOM 657 O O . CYS A 1 83 ? -15.288 7.175 16.427 1.00 96.06 83 CYS A O 1
ATOM 659 N N . ALA A 1 84 ? -17.490 7.426 16.789 1.00 95.00 84 ALA A N 1
ATOM 660 C CA . ALA A 1 84 ? -17.879 7.322 15.385 1.00 95.00 84 ALA A CA 1
ATOM 661 C C . ALA A 1 84 ? -17.319 8.481 14.548 1.00 95.00 84 ALA A C 1
ATOM 663 O O . ALA A 1 84 ? -16.811 8.258 13.448 1.00 95.00 84 ALA A O 1
ATOM 664 N N . ALA A 1 85 ? -17.350 9.708 15.074 1.00 95.81 85 ALA A N 1
ATOM 665 C CA . ALA A 1 85 ? -16.765 10.872 14.422 1.00 95.81 85 ALA A CA 1
ATOM 666 C C . ALA A 1 85 ? -15.249 10.707 14.252 1.00 95.81 85 ALA A C 1
ATOM 668 O O . ALA A 1 85 ? -14.745 10.842 13.139 1.00 95.81 85 ALA A O 1
ATOM 669 N N . LEU A 1 86 ? -14.527 10.334 15.317 1.00 96.38 86 LEU A N 1
ATOM 670 C CA . LEU A 1 86 ? -13.085 10.068 15.260 1.00 96.38 86 LEU A CA 1
ATOM 671 C C . LEU A 1 86 ? -12.746 8.966 14.251 1.00 96.38 86 LEU A C 1
ATOM 673 O O . LEU A 1 86 ? -11.858 9.147 13.420 1.00 96.38 86 LEU A O 1
ATOM 677 N N . SER A 1 87 ? -13.485 7.856 14.279 1.00 95.56 87 SER A N 1
ATOM 678 C CA . SER A 1 87 ? -13.320 6.760 13.321 1.00 95.56 87 SER A CA 1
ATOM 679 C C . SER A 1 87 ? -13.531 7.237 11.881 1.00 95.56 87 SER A C 1
ATOM 681 O O . SER A 1 87 ? -12.705 6.959 11.012 1.00 95.56 87 SER A O 1
ATOM 683 N N . THR A 1 88 ? -14.573 8.035 11.638 1.00 97.31 88 THR A N 1
ATOM 684 C CA . THR A 1 88 ? -14.863 8.600 10.313 1.00 97.31 88 THR A CA 1
ATOM 685 C C . THR A 1 88 ? -13.734 9.514 9.841 1.00 97.31 88 THR A C 1
ATOM 687 O O . THR A 1 88 ? -13.279 9.374 8.708 1.00 97.31 88 THR A O 1
ATOM 690 N N . TYR A 1 89 ? -13.229 10.405 10.700 1.00 97.50 89 TYR A N 1
ATOM 691 C CA . TYR A 1 89 ? -12.101 11.275 10.356 1.00 97.50 89 TYR A CA 1
ATOM 692 C C . TYR A 1 89 ? -10.834 10.485 10.022 1.00 97.50 89 TYR A C 1
ATOM 694 O O . TYR A 1 89 ? -10.153 10.822 9.055 1.00 97.50 89 TYR A O 1
ATOM 702 N N . LEU A 1 90 ? -10.538 9.413 10.763 1.00 97.38 90 LEU A N 1
ATOM 703 C CA . LEU A 1 90 ? -9.393 8.547 10.474 1.00 97.38 90 LEU A CA 1
ATOM 704 C C . LEU A 1 90 ? -9.541 7.837 9.126 1.00 97.38 90 LEU A C 1
ATOM 706 O O . LEU A 1 90 ? -8.612 7.864 8.322 1.00 97.38 90 LEU A O 1
ATOM 710 N N . VAL A 1 91 ? -10.705 7.243 8.850 1.00 97.06 91 VAL A N 1
ATOM 711 C CA . VAL A 1 91 ? -10.961 6.545 7.580 1.00 97.06 91 VAL A CA 1
ATOM 712 C C . VAL A 1 91 ? -10.885 7.514 6.402 1.00 97.06 91 VAL A C 1
ATOM 714 O O . VAL A 1 91 ? -10.203 7.230 5.419 1.00 97.06 91 VAL A O 1
ATOM 717 N N . VAL A 1 92 ? -11.529 8.679 6.503 1.00 97.44 92 VAL A N 1
ATOM 718 C CA . VAL A 1 92 ? -11.487 9.708 5.452 1.00 97.44 92 VAL A CA 1
ATOM 719 C C . VAL A 1 92 ? -10.062 10.224 5.249 1.00 97.44 92 VAL A C 1
ATOM 721 O O . VAL A 1 92 ? -9.618 10.349 4.108 1.00 97.44 92 VAL A O 1
ATOM 724 N N . GLY A 1 93 ? -9.320 10.466 6.333 1.00 96.81 93 GLY A N 1
ATOM 725 C CA . GLY A 1 93 ? -7.917 10.870 6.278 1.00 96.81 93 GLY A CA 1
ATOM 726 C C . GLY A 1 93 ? -7.060 9.844 5.538 1.00 96.81 93 GLY A C 1
ATOM 727 O O . GLY A 1 93 ? -6.397 10.188 4.560 1.00 96.81 93 GLY A O 1
ATOM 728 N N . LEU A 1 94 ? -7.142 8.571 5.930 1.00 96.38 94 LEU A N 1
ATOM 729 C CA . LEU A 1 94 ? -6.409 7.475 5.289 1.00 96.38 94 LEU A CA 1
ATOM 730 C C . LEU A 1 94 ? -6.761 7.325 3.805 1.00 96.38 94 LEU A C 1
ATOM 732 O O . LEU A 1 94 ? -5.861 7.212 2.973 1.00 96.38 94 LEU A O 1
ATOM 736 N N . LEU A 1 95 ? -8.050 7.379 3.454 1.00 97.62 95 LEU A N 1
ATOM 737 C CA . LEU A 1 95 ? -8.492 7.316 2.059 1.00 97.62 95 LEU A CA 1
ATOM 738 C C . LEU A 1 95 ? -7.954 8.492 1.241 1.00 97.62 95 LEU A C 1
ATOM 740 O O . LEU A 1 95 ? -7.495 8.294 0.118 1.00 97.62 95 LEU A O 1
ATOM 744 N N . SER A 1 96 ? -7.962 9.704 1.800 1.00 96.75 96 SER A N 1
ATOM 745 C CA . SER A 1 96 ? -7.452 10.889 1.105 1.00 96.75 96 SER A CA 1
ATOM 746 C C . SER A 1 96 ? -5.952 10.783 0.814 1.00 96.75 96 SER A C 1
ATOM 748 O O . SER A 1 96 ? -5.529 11.019 -0.317 1.00 96.75 96 SER A O 1
ATOM 750 N N . VAL A 1 97 ? -5.156 10.336 1.792 1.00 97.12 97 VAL A N 1
ATOM 751 C CA . VAL A 1 97 ? -3.710 10.123 1.638 1.00 97.12 97 VAL A CA 1
ATOM 752 C C . VAL A 1 97 ? -3.434 9.050 0.589 1.00 97.12 97 VAL A C 1
ATOM 754 O O . VAL A 1 97 ? -2.561 9.232 -0.259 1.00 97.12 97 VAL A O 1
ATOM 757 N N . LEU A 1 98 ? -4.209 7.963 0.596 1.00 96.12 98 LEU A N 1
ATOM 758 C CA . LEU A 1 98 ? -4.075 6.882 -0.376 1.00 96.12 98 LEU A CA 1
ATOM 759 C C . LEU A 1 98 ? -4.363 7.363 -1.804 1.00 96.12 98 LEU A C 1
ATOM 761 O O . LEU A 1 98 ? -3.580 7.078 -2.709 1.00 96.12 98 LEU A O 1
ATOM 765 N N . ILE A 1 99 ? -5.437 8.133 -2.007 1.00 97.62 99 ILE A N 1
ATOM 766 C CA . ILE A 1 99 ? -5.793 8.691 -3.321 1.00 97.62 99 ILE A CA 1
ATOM 767 C C . ILE A 1 99 ? -4.704 9.651 -3.816 1.00 97.62 99 ILE A C 1
ATOM 769 O O . ILE A 1 99 ? -4.279 9.552 -4.968 1.00 97.62 99 ILE A O 1
ATOM 773 N N . ILE A 1 100 ? -4.218 10.552 -2.954 1.00 98.00 100 ILE A N 1
ATOM 774 C CA . ILE A 1 100 ? -3.165 11.519 -3.306 1.00 98.00 100 ILE A CA 1
ATOM 775 C C . ILE A 1 100 ? -1.859 10.794 -3.652 1.00 98.00 100 ILE A C 1
ATOM 777 O O . ILE A 1 100 ? -1.226 11.107 -4.663 1.00 98.00 100 ILE A O 1
ATOM 781 N N . SER A 1 101 ? -1.464 9.803 -2.851 1.00 97.19 101 SER A N 1
ATOM 782 C CA . SER A 1 101 ? -0.257 9.007 -3.085 1.00 97.19 101 SER A CA 1
ATOM 783 C C . SER A 1 101 ? -0.338 8.242 -4.409 1.00 97.19 101 SER A C 1
ATOM 785 O O . SER A 1 101 ? 0.547 8.383 -5.256 1.00 97.19 101 SER A O 1
ATOM 787 N N . ALA A 1 102 ? -1.435 7.516 -4.645 1.00 95.69 102 ALA A N 1
ATOM 788 C CA . ALA A 1 102 ? -1.654 6.781 -5.888 1.00 95.69 102 ALA A CA 1
ATOM 789 C C . ALA A 1 102 ? -1.667 7.714 -7.110 1.00 95.69 102 ALA A C 1
ATOM 791 O O . ALA A 1 102 ? -1.004 7.437 -8.111 1.00 95.69 102 ALA A O 1
ATOM 792 N N . GLY A 1 103 ? -2.359 8.854 -7.016 1.00 96.81 103 GLY A N 1
ATOM 793 C CA . GLY A 1 103 ? -2.389 9.866 -8.073 1.00 96.81 103 GLY A CA 1
ATOM 794 C C . GLY A 1 103 ? -1.004 10.436 -8.383 1.00 96.81 103 GLY A C 1
ATOM 795 O O . GLY A 1 103 ? -0.645 10.591 -9.552 1.00 96.81 103 GLY A O 1
ATOM 796 N N . THR A 1 104 ? -0.189 10.677 -7.355 1.00 97.38 104 THR A N 1
ATOM 797 C CA . THR A 1 104 ? 1.191 11.160 -7.514 1.00 97.38 104 THR A CA 1
ATOM 798 C C . THR A 1 104 ? 2.056 10.128 -8.236 1.00 97.38 104 THR A C 1
ATOM 800 O O . THR A 1 104 ? 2.745 10.475 -9.193 1.00 97.38 104 THR A O 1
ATOM 803 N N . ILE A 1 105 ? 1.974 8.850 -7.849 1.00 97.12 105 ILE A N 1
ATOM 804 C CA . ILE A 1 105 ? 2.729 7.760 -8.490 1.00 97.12 105 ILE A CA 1
ATOM 805 C C . ILE A 1 105 ? 2.337 7.618 -9.966 1.00 97.12 105 ILE A C 1
ATOM 807 O O . ILE A 1 105 ? 3.212 7.535 -10.826 1.00 97.12 105 ILE A O 1
ATOM 811 N N . LEU A 1 106 ? 1.038 7.642 -10.281 1.00 96.19 106 LEU A N 1
ATOM 812 C CA . LEU A 1 106 ? 0.556 7.572 -11.666 1.00 96.19 106 LEU A CA 1
ATOM 813 C C . LEU A 1 106 ? 1.014 8.779 -12.494 1.00 96.19 106 LEU A C 1
ATOM 815 O O . LEU A 1 106 ? 1.455 8.626 -13.634 1.00 96.19 106 LEU A O 1
ATOM 819 N N . THR A 1 107 ? 0.970 9.979 -11.916 1.00 96.81 107 THR A N 1
ATOM 820 C CA . THR A 1 107 ? 1.428 11.203 -12.590 1.00 96.81 107 THR A CA 1
ATOM 821 C C . THR A 1 107 ? 2.930 11.147 -12.873 1.00 96.81 107 THR A C 1
ATOM 823 O O . THR A 1 107 ? 3.361 11.398 -13.993 1.00 96.81 107 THR A O 1
ATOM 826 N N . LEU A 1 108 ? 3.746 10.734 -11.902 1.00 96.12 108 LEU A N 1
ATOM 827 C CA . LEU A 1 108 ? 5.186 10.567 -12.112 1.00 96.12 108 LEU A CA 1
ATOM 828 C C . LEU A 1 108 ? 5.494 9.469 -13.135 1.00 96.12 108 LEU A C 1
ATOM 830 O O . LEU A 1 108 ? 6.353 9.656 -13.993 1.00 96.12 108 LEU A O 1
ATOM 834 N N . SER A 1 109 ? 4.766 8.351 -13.090 1.00 95.12 109 SER A N 1
ATOM 835 C CA . SER A 1 109 ? 4.915 7.253 -14.048 1.00 95.12 109 SER A CA 1
ATOM 836 C C . SER A 1 109 ? 4.600 7.698 -15.479 1.00 95.12 109 SER A C 1
ATOM 838 O O . SER A 1 109 ? 5.374 7.418 -16.393 1.00 95.12 109 SER A O 1
ATOM 840 N N . THR A 1 110 ? 3.515 8.451 -15.683 1.00 95.69 110 THR A N 1
ATOM 841 C CA . THR A 1 110 ? 3.152 8.988 -17.007 1.00 95.69 110 THR A CA 1
ATOM 842 C C . THR A 1 110 ? 4.164 10.009 -17.525 1.00 95.69 110 THR A C 1
ATOM 844 O O . THR A 1 110 ? 4.525 9.952 -18.701 1.00 95.69 110 THR A O 1
ATOM 847 N N . ILE A 1 111 ? 4.684 10.893 -16.664 1.00 97.56 111 ILE A N 1
ATOM 848 C CA . ILE A 1 111 ? 5.769 11.820 -17.023 1.00 97.56 111 ILE A CA 1
ATOM 849 C C . ILE A 1 111 ? 7.017 11.036 -17.441 1.00 97.56 111 ILE A C 1
ATOM 851 O O . ILE A 1 111 ? 7.591 11.316 -18.492 1.00 97.56 111 ILE A O 1
ATOM 855 N N . LEU A 1 112 ? 7.411 10.026 -16.663 1.00 95.44 112 LEU A N 1
ATOM 856 C CA . LEU A 1 112 ? 8.574 9.191 -16.957 1.00 95.44 112 LEU A CA 1
ATOM 857 C C . LEU A 1 112 ? 8.411 8.453 -18.288 1.00 95.44 112 LEU A C 1
ATOM 859 O O . LEU A 1 112 ? 9.327 8.466 -19.106 1.00 95.44 112 LEU A O 1
ATOM 863 N N . LEU A 1 113 ? 7.240 7.862 -18.536 1.00 93.88 113 LEU A N 1
ATOM 864 C CA . LEU A 1 113 ? 6.949 7.169 -19.789 1.00 93.88 113 LEU A CA 1
ATOM 865 C C . LEU A 1 113 ? 6.986 8.130 -20.986 1.00 93.88 113 LEU A C 1
ATOM 867 O O . LEU A 1 113 ? 7.537 7.788 -22.029 1.00 93.88 113 LEU A O 1
ATOM 871 N N . SER A 1 114 ? 6.459 9.345 -20.821 1.00 94.38 114 SER A N 1
ATOM 872 C CA . SER A 1 114 ? 6.504 10.399 -21.838 1.00 94.38 114 SER A CA 1
ATOM 873 C C . SER A 1 114 ? 7.942 10.820 -22.164 1.00 94.38 114 SER A C 1
ATOM 875 O O . SER A 1 114 ? 8.328 10.868 -23.333 1.00 94.38 114 SER A O 1
ATOM 877 N N . VAL A 1 115 ? 8.778 11.043 -21.144 1.00 96.75 115 VAL A N 1
ATOM 878 C CA . VAL A 1 115 ? 10.203 11.375 -21.320 1.00 96.75 115 VAL A CA 1
ATOM 879 C C . VAL A 1 115 ? 10.963 10.219 -21.973 1.00 96.75 115 VAL A C 1
ATOM 881 O O . VAL A 1 115 ? 11.770 10.441 -22.876 1.00 96.75 115 VAL A O 1
ATOM 884 N N . LEU A 1 116 ? 10.699 8.978 -21.564 1.00 91.62 116 LEU A N 1
ATOM 885 C CA . LEU A 1 116 ? 11.341 7.797 -22.136 1.00 91.62 116 LEU A CA 1
ATOM 886 C C . LEU A 1 116 ? 10.956 7.610 -23.609 1.00 91.62 116 LEU A C 1
ATOM 888 O O . LEU A 1 116 ? 11.803 7.319 -24.450 1.00 91.62 116 LEU A O 1
ATOM 892 N N . PHE A 1 117 ? 9.690 7.847 -23.942 1.00 94.19 117 PHE A N 1
ATOM 893 C CA . PHE A 1 117 ? 9.215 7.816 -25.318 1.00 94.19 117 PHE A CA 1
ATOM 894 C C . PHE A 1 117 ? 9.851 8.928 -26.163 1.00 94.19 117 PHE A C 1
ATOM 896 O O . PHE A 1 117 ? 10.352 8.668 -27.257 1.00 94.19 117 PHE A O 1
ATOM 903 N N . GLY A 1 118 ? 9.909 10.154 -25.634 1.00 90.75 118 GLY A N 1
ATOM 904 C CA . GLY A 1 118 ? 10.549 11.289 -26.299 1.00 90.75 118 GLY A CA 1
ATOM 905 C C . GLY A 1 118 ? 12.043 11.068 -26.549 1.00 90.75 118 GLY A C 1
ATOM 906 O O . GLY A 1 118 ? 12.526 11.292 -27.659 1.00 90.75 118 GLY A O 1
ATOM 907 N N . THR A 1 119 ? 12.773 10.570 -25.549 1.00 90.69 119 THR A N 1
ATOM 908 C CA . THR A 1 119 ? 14.199 10.233 -25.695 1.00 90.69 119 THR A CA 1
ATOM 909 C C . THR A 1 119 ? 14.411 9.053 -26.640 1.00 90.69 119 THR A C 1
ATOM 911 O O . THR A 1 119 ? 15.355 9.084 -27.426 1.00 90.69 119 THR A O 1
ATOM 914 N N . GLY A 1 120 ? 13.505 8.070 -26.656 1.00 87.50 120 GLY A N 1
ATOM 915 C CA . GLY A 1 120 ? 13.495 6.985 -27.637 1.00 87.50 120 GLY A CA 1
ATOM 916 C C . GLY A 1 120 ? 13.374 7.497 -29.074 1.00 87.50 120 GLY A C 1
ATOM 917 O O . GLY A 1 120 ? 14.199 7.155 -29.922 1.00 87.50 120 GLY A O 1
ATOM 918 N N . ILE A 1 121 ? 12.410 8.381 -29.350 1.00 93.06 121 ILE A N 1
ATOM 919 C CA . ILE A 1 121 ? 12.262 9.006 -30.675 1.00 93.06 121 ILE A CA 1
ATOM 920 C C . ILE A 1 121 ? 13.521 9.799 -31.036 1.00 93.06 121 ILE A C 1
ATOM 922 O O . ILE A 1 121 ? 14.069 9.612 -32.124 1.00 93.06 121 ILE A O 1
ATOM 926 N N . ALA A 1 122 ? 14.022 10.637 -30.127 1.00 87.75 122 ALA A N 1
ATOM 927 C CA . ALA A 1 122 ? 15.230 11.422 -30.366 1.00 87.75 122 ALA A CA 1
ATOM 928 C C . ALA A 1 122 ? 16.441 10.528 -30.685 1.00 87.75 122 ALA A C 1
ATOM 930 O O . ALA A 1 122 ? 17.158 10.785 -31.652 1.00 87.75 122 ALA A O 1
ATOM 931 N N . ALA A 1 123 ? 16.630 9.440 -29.933 1.00 91.25 123 ALA A N 1
ATOM 932 C CA . ALA A 1 123 ? 17.689 8.469 -30.174 1.00 91.25 123 ALA A CA 1
ATOM 933 C C . ALA A 1 123 ? 17.556 7.825 -31.560 1.00 91.25 123 ALA A C 1
ATOM 935 O O . ALA A 1 123 ? 18.520 7.828 -32.322 1.00 91.25 123 ALA A O 1
ATOM 936 N N . THR A 1 124 ? 16.360 7.356 -31.942 1.00 87.94 124 THR A N 1
ATOM 937 C CA . THR A 1 124 ? 16.142 6.773 -33.280 1.00 87.94 124 THR A CA 1
ATOM 938 C C . THR A 1 124 ? 16.412 7.771 -34.405 1.00 87.94 124 THR A C 1
ATOM 940 O O . THR A 1 124 ? 17.006 7.399 -35.418 1.00 87.94 124 THR A O 1
ATOM 943 N N . PHE A 1 125 ? 16.050 9.045 -34.226 1.00 92.38 125 PHE A N 1
ATOM 944 C CA . PHE A 1 125 ? 16.311 10.099 -35.204 1.00 92.38 125 PHE A CA 1
ATOM 945 C C . PHE A 1 125 ? 17.811 10.375 -35.351 1.00 92.38 125 PHE A C 1
ATOM 947 O O . PHE A 1 125 ? 18.322 10.441 -36.471 1.00 92.38 125 PHE A O 1
ATOM 954 N N . ILE A 1 126 ? 18.537 10.467 -34.232 1.00 91.00 126 ILE A N 1
ATOM 955 C CA . ILE A 1 126 ? 19.993 10.653 -34.221 1.00 91.00 126 ILE A CA 1
ATOM 956 C C . ILE A 1 126 ? 20.686 9.455 -34.878 1.00 91.00 126 ILE A C 1
ATOM 958 O O . ILE A 1 126 ? 21.499 9.647 -35.780 1.00 91.00 126 ILE A O 1
ATOM 962 N N . THR A 1 127 ? 20.333 8.223 -34.503 1.00 92.94 127 THR A N 1
ATOM 963 C CA . THR A 1 127 ? 20.898 7.009 -35.109 1.00 92.94 127 THR A CA 1
ATOM 964 C C . THR A 1 127 ? 20.616 6.958 -36.607 1.00 92.94 127 THR A C 1
ATOM 966 O O . THR A 1 127 ? 21.537 6.731 -37.388 1.00 92.94 127 THR A O 1
ATOM 969 N N . THR A 1 128 ? 19.381 7.239 -37.032 1.00 92.12 128 THR A N 1
ATOM 970 C CA . THR A 1 128 ? 19.013 7.266 -38.457 1.00 92.12 128 THR A CA 1
ATOM 971 C C . THR A 1 128 ? 19.800 8.335 -39.213 1.00 92.12 128 THR A C 1
ATOM 973 O O . THR A 1 128 ? 20.275 8.081 -40.318 1.00 92.12 128 THR A O 1
ATOM 976 N N . THR A 1 129 ? 20.005 9.506 -38.607 1.00 94.94 129 THR A N 1
ATOM 977 C CA . THR A 1 129 ? 20.784 10.603 -39.197 1.00 94.94 129 THR A CA 1
ATOM 978 C C . THR A 1 129 ? 22.257 10.226 -39.347 1.00 94.94 129 THR A C 1
ATOM 980 O O . THR A 1 129 ? 22.822 10.412 -40.423 1.00 94.94 129 THR A O 1
ATOM 983 N N . ILE A 1 130 ? 22.875 9.648 -38.311 1.00 95.25 130 ILE A N 1
ATOM 984 C CA . ILE A 1 130 ? 24.275 9.197 -38.343 1.00 95.25 130 ILE A CA 1
ATOM 985 C C . ILE A 1 130 ? 24.461 8.091 -39.387 1.00 95.25 130 ILE A C 1
ATOM 987 O O . ILE A 1 130 ? 25.389 8.158 -40.193 1.00 95.25 130 ILE A O 1
ATOM 991 N N . VAL A 1 131 ? 23.565 7.099 -39.411 1.00 94.31 131 VAL A N 1
ATOM 992 C CA . VAL A 1 131 ? 23.598 6.004 -40.391 1.00 94.31 131 VAL A CA 1
ATOM 993 C C . VAL A 1 131 ? 23.427 6.553 -41.806 1.00 94.31 131 VAL A C 1
ATOM 995 O O . VAL A 1 131 ? 24.226 6.228 -42.679 1.00 94.31 131 VAL A O 1
ATOM 998 N N . SER A 1 132 ? 22.448 7.431 -42.036 1.00 92.31 132 SER A N 1
ATOM 999 C CA . SER A 1 132 ? 22.223 8.072 -43.337 1.00 92.31 132 SER A CA 1
ATOM 1000 C C . SER A 1 132 ? 23.448 8.867 -43.801 1.00 92.31 132 SER A C 1
ATOM 1002 O O . SER A 1 132 ? 23.931 8.667 -44.915 1.00 92.31 132 SER A O 1
ATOM 1004 N N . ALA A 1 133 ? 24.023 9.699 -42.928 1.00 95.88 133 ALA A N 1
ATOM 1005 C CA . ALA A 1 133 ? 25.225 10.470 -43.232 1.00 95.88 133 ALA A CA 1
ATOM 1006 C C . ALA A 1 133 ? 26.417 9.563 -43.578 1.00 95.88 133 ALA A C 1
ATOM 1008 O O . ALA A 1 133 ? 27.104 9.798 -44.571 1.00 95.88 133 ALA A O 1
ATOM 1009 N N . TYR A 1 134 ? 26.633 8.490 -42.811 1.00 94.69 134 TYR A N 1
ATOM 1010 C CA . TYR A 1 134 ? 27.669 7.498 -43.095 1.00 94.69 134 TYR A CA 1
ATOM 1011 C C . TYR A 1 134 ? 27.465 6.825 -44.460 1.00 94.69 134 TYR A C 1
ATOM 1013 O O . TYR A 1 134 ? 28.415 6.700 -45.237 1.00 94.69 134 TYR A O 1
ATOM 1021 N N . LEU A 1 135 ? 26.228 6.431 -44.783 1.00 92.31 135 LEU A N 1
ATOM 1022 C CA . LEU A 1 135 ? 25.886 5.820 -46.067 1.00 92.31 135 LEU A CA 1
ATOM 1023 C C . LEU A 1 135 ? 26.148 6.773 -47.240 1.00 92.31 135 LEU A C 1
ATOM 1025 O O . LEU A 1 135 ? 26.750 6.359 -48.228 1.00 92.31 135 LEU A O 1
ATOM 1029 N N . VAL A 1 136 ? 25.770 8.049 -47.114 1.00 94.69 136 VAL A N 1
ATOM 1030 C CA . VAL A 1 136 ? 26.023 9.081 -48.134 1.00 94.69 136 VAL A CA 1
ATOM 1031 C C . VAL A 1 136 ? 27.520 9.326 -48.320 1.00 94.69 136 VAL A C 1
ATOM 1033 O O . VAL A 1 136 ? 27.997 9.385 -49.457 1.00 94.69 136 VAL A O 1
ATOM 1036 N N . LEU A 1 137 ? 28.285 9.429 -47.229 1.00 95.69 137 LEU A N 1
ATOM 1037 C CA . LEU A 1 137 ? 29.739 9.594 -47.294 1.00 95.69 137 LEU A CA 1
ATOM 1038 C C . LEU A 1 137 ? 30.399 8.402 -47.991 1.00 95.69 137 LEU A C 1
ATOM 1040 O O . LEU A 1 137 ? 31.206 8.588 -48.901 1.00 95.69 137 LEU A O 1
ATOM 1044 N N . ARG A 1 138 ? 30.017 7.176 -47.620 1.00 92.56 138 ARG A N 1
ATOM 1045 C CA . ARG A 1 138 ? 30.554 5.953 -48.225 1.00 92.56 138 ARG A CA 1
ATOM 1046 C C . ARG A 1 138 ? 30.193 5.835 -49.707 1.00 92.56 138 ARG A C 1
ATOM 1048 O O . ARG A 1 138 ? 31.057 5.492 -50.511 1.00 92.56 138 ARG A O 1
ATOM 1055 N N . LEU A 1 139 ? 28.959 6.174 -50.079 1.00 91.69 139 LEU A N 1
ATOM 1056 C CA . LEU A 1 139 ? 28.535 6.226 -51.478 1.00 91.69 139 LEU A CA 1
ATOM 1057 C C . LEU A 1 139 ? 29.363 7.248 -52.267 1.00 91.69 139 LEU A C 1
ATOM 1059 O O . LEU A 1 139 ? 29.838 6.944 -53.357 1.00 91.69 139 LEU A O 1
ATOM 1063 N N . THR A 1 140 ? 29.590 8.435 -51.698 1.00 95.06 140 THR A N 1
ATOM 1064 C CA . THR A 1 140 ? 30.395 9.494 -52.327 1.00 95.06 140 THR A CA 1
ATOM 1065 C C . THR A 1 140 ? 31.825 9.024 -52.599 1.00 95.06 140 THR A C 1
ATOM 1067 O O . THR A 1 140 ? 32.371 9.303 -53.667 1.00 95.06 140 THR A O 1
ATOM 1070 N N . VAL A 1 141 ? 32.426 8.272 -51.669 1.00 95.12 141 VAL A N 1
ATOM 1071 C CA . VAL A 1 141 ? 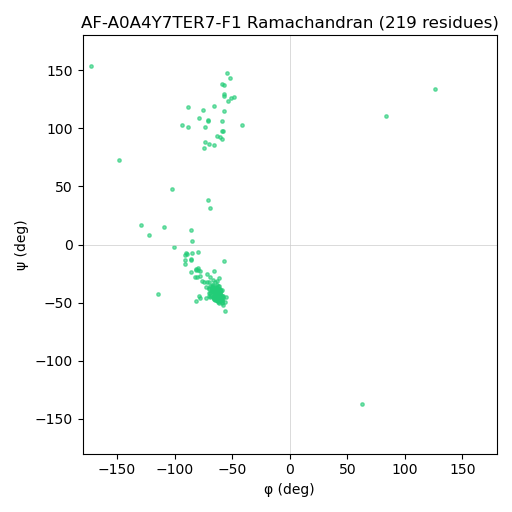33.762 7.685 -51.853 1.00 95.12 141 VAL A CA 1
ATOM 1072 C C . VAL A 1 141 ? 33.778 6.690 -53.021 1.00 95.12 141 VAL A C 1
ATOM 1074 O O . VAL A 1 141 ? 34.636 6.821 -53.892 1.00 95.12 141 VAL A O 1
ATOM 1077 N N . HIS A 1 142 ? 32.820 5.761 -53.104 1.00 92.12 142 HIS A N 1
ATOM 1078 C CA . HIS A 1 142 ? 32.766 4.786 -54.206 1.00 92.12 142 HIS A CA 1
ATOM 1079 C C . HIS A 1 142 ? 32.451 5.416 -55.566 1.00 92.12 142 HIS A C 1
ATOM 1081 O O . HIS A 1 142 ? 33.069 5.053 -56.565 1.00 92.12 142 HIS A O 1
ATOM 1087 N N . VAL A 1 143 ? 31.550 6.402 -55.617 1.00 95.06 143 VAL A N 1
ATOM 1088 C CA . VAL A 1 143 ? 31.245 7.135 -56.858 1.00 95.06 143 VAL A CA 1
ATOM 1089 C C . VAL A 1 143 ? 32.473 7.893 -57.362 1.00 95.06 143 VAL A C 1
ATOM 1091 O O . VAL A 1 143 ? 32.692 7.981 -58.568 1.00 95.06 143 VAL A O 1
ATOM 1094 N N . ARG A 1 144 ? 33.310 8.417 -56.458 1.00 96.75 144 ARG A N 1
ATOM 1095 C CA . ARG A 1 144 ? 34.546 9.109 -56.837 1.00 96.75 144 ARG A CA 1
ATOM 1096 C C . ARG A 1 144 ? 35.628 8.158 -57.362 1.00 96.75 144 ARG A C 1
ATOM 1098 O O . ARG A 1 144 ? 36.426 8.585 -58.190 1.00 96.75 144 ARG A O 1
ATOM 1105 N N . GLN A 1 145 ? 35.678 6.921 -56.869 1.00 96.19 145 GLN A N 1
ATOM 1106 C CA . GLN A 1 145 ? 36.685 5.928 -57.263 1.00 96.19 145 GLN A CA 1
ATOM 1107 C C . GLN A 1 145 ? 36.329 5.230 -58.584 1.00 96.19 145 GLN A C 1
ATOM 1109 O O . GLN A 1 145 ? 37.155 5.214 -59.491 1.00 96.19 145 GLN A O 1
ATOM 1114 N N . ASP A 1 146 ? 35.093 4.739 -58.722 1.00 95.44 146 ASP A N 1
ATOM 1115 C CA . ASP A 1 146 ? 34.690 3.841 -59.821 1.00 95.44 146 ASP A CA 1
ATOM 1116 C C . ASP A 1 146 ? 33.523 4.388 -60.671 1.00 95.44 146 ASP A C 1
ATOM 1118 O O . ASP A 1 146 ? 32.948 3.688 -61.512 1.00 95.44 146 ASP A O 1
ATOM 1122 N N . GLY A 1 147 ? 33.117 5.643 -60.448 1.00 94.81 147 GLY A N 1
ATOM 1123 C CA . GLY A 1 147 ? 31.996 6.264 -61.154 1.00 94.81 147 GLY A CA 1
ATOM 1124 C C . GLY A 1 147 ? 30.661 5.560 -60.883 1.00 94.81 147 GLY A C 1
ATOM 1125 O O . GLY A 1 147 ? 30.338 5.188 -59.754 1.00 94.81 147 GLY A O 1
ATOM 1126 N N . PHE A 1 148 ? 29.855 5.371 -61.933 1.00 93.81 148 PHE A N 1
ATOM 1127 C CA . PHE A 1 148 ? 28.520 4.762 -61.823 1.00 93.81 148 PHE A CA 1
ATOM 1128 C C . PHE A 1 148 ? 28.563 3.264 -61.475 1.00 93.81 148 PHE A C 1
ATOM 1130 O O . PHE A 1 148 ? 27.639 2.749 -60.844 1.00 93.81 148 PHE A O 1
ATOM 1137 N N . ALA A 1 149 ? 29.640 2.566 -61.852 1.00 93.69 149 ALA A N 1
ATOM 1138 C CA . ALA A 1 149 ? 29.822 1.150 -61.537 1.00 93.69 149 ALA A CA 1
ATOM 1139 C C . ALA A 1 149 ? 30.007 0.925 -60.023 1.00 93.69 149 ALA A C 1
ATOM 1141 O O . ALA A 1 149 ? 29.445 -0.023 -59.471 1.00 93.69 149 ALA A O 1
ATOM 1142 N N . GLY A 1 150 ? 30.700 1.842 -59.336 1.00 92.75 150 GLY A N 1
ATOM 1143 C CA . GLY A 1 150 ? 30.890 1.798 -57.882 1.00 92.75 150 GLY A CA 1
ATOM 1144 C C . GLY A 1 150 ? 29.589 1.937 -57.087 1.00 92.75 150 GLY A C 1
ATOM 1145 O O . GLY A 1 150 ? 29.403 1.258 -56.078 1.00 92.75 150 GLY A O 1
ATOM 1146 N N . ALA A 1 151 ? 28.643 2.758 -57.561 1.00 93.69 151 ALA A N 1
ATOM 1147 C CA . ALA A 1 151 ? 27.332 2.902 -56.920 1.00 93.69 151 ALA A CA 1
ATOM 1148 C C . ALA A 1 151 ? 26.516 1.598 -56.966 1.00 93.69 151 ALA A C 1
ATOM 1150 O O . ALA A 1 151 ? 25.883 1.225 -55.976 1.00 93.69 151 ALA A O 1
ATOM 1151 N N . ALA A 1 152 ? 26.557 0.886 -58.098 1.00 93.69 152 ALA A N 1
ATOM 1152 C CA . ALA A 1 152 ? 25.883 -0.400 -58.242 1.00 93.69 152 ALA A CA 1
ATOM 1153 C C . ALA A 1 152 ? 26.499 -1.463 -57.318 1.00 93.69 152 ALA A C 1
ATOM 1155 O O . ALA A 1 152 ? 25.760 -2.162 -56.626 1.00 93.69 152 ALA A O 1
ATOM 1156 N N . ALA A 1 153 ? 27.834 -1.546 -57.252 1.00 92.75 153 ALA A N 1
ATOM 1157 C CA . ALA A 1 153 ? 28.538 -2.471 -56.361 1.00 92.75 153 ALA A CA 1
ATOM 1158 C C . ALA A 1 153 ? 28.200 -2.218 -54.880 1.00 92.75 153 ALA A C 1
ATOM 1160 O O . ALA A 1 153 ? 27.808 -3.139 -54.166 1.00 92.75 153 ALA A O 1
ATOM 1161 N N . TRP A 1 154 ? 28.227 -0.955 -54.444 1.00 94.06 154 TRP A N 1
ATOM 1162 C CA . TRP A 1 154 ? 27.845 -0.564 -53.083 1.00 94.06 154 TRP A CA 1
ATOM 1163 C C . TRP A 1 154 ? 26.404 -0.951 -52.725 1.00 94.06 154 TRP A C 1
ATOM 1165 O O . TRP A 1 154 ? 26.135 -1.395 -51.607 1.00 94.06 154 TRP A O 1
ATOM 1175 N N . PHE A 1 155 ? 25.467 -0.811 -53.669 1.00 95.19 155 PHE A N 1
ATOM 1176 C CA . PHE A 1 155 ? 24.077 -1.203 -53.444 1.00 95.19 155 PHE A CA 1
ATOM 1177 C C . PHE A 1 155 ? 23.944 -2.714 -53.210 1.00 95.19 155 PHE A C 1
ATOM 1179 O O . PHE A 1 155 ? 23.208 -3.132 -52.313 1.00 95.19 155 PHE A O 1
ATOM 1186 N N . TYR A 1 156 ? 24.680 -3.536 -53.968 1.00 95.25 156 TYR A N 1
ATOM 1187 C CA . TYR A 1 156 ? 24.730 -4.981 -53.736 1.00 95.25 156 TYR A CA 1
ATOM 1188 C C . TYR A 1 156 ? 25.326 -5.321 -52.368 1.00 95.25 156 TYR A C 1
ATOM 1190 O O . TYR A 1 156 ? 24.764 -6.163 -51.670 1.00 95.25 156 TYR A O 1
ATOM 1198 N N . ASP A 1 157 ? 26.385 -4.630 -51.945 1.00 93.00 157 ASP A N 1
ATOM 1199 C CA . ASP A 1 157 ? 27.000 -4.840 -50.630 1.00 93.00 157 ASP A CA 1
ATOM 1200 C C . ASP A 1 157 ? 26.038 -4.519 -49.483 1.00 93.00 157 ASP A C 1
ATOM 1202 O O . ASP A 1 157 ? 25.898 -5.319 -48.559 1.00 93.00 157 ASP A O 1
ATOM 1206 N N . ILE A 1 158 ? 25.321 -3.391 -49.545 1.00 93.19 158 ILE A N 1
ATOM 1207 C CA . ILE A 1 158 ? 24.319 -3.044 -48.523 1.00 93.19 158 ILE A CA 1
ATOM 1208 C C . ILE A 1 158 ? 23.178 -4.037 -48.524 1.00 93.19 158 ILE A C 1
ATOM 1210 O O . ILE A 1 158 ? 22.756 -4.487 -47.461 1.00 93.19 158 ILE A O 1
ATOM 1214 N N . ARG A 1 159 ? 22.676 -4.394 -49.706 1.00 94.69 159 ARG A N 1
ATOM 1215 C CA . ARG A 1 159 ? 21.596 -5.366 -49.824 1.00 94.69 159 ARG A CA 1
ATOM 1216 C C . ARG A 1 159 ? 22.002 -6.701 -49.203 1.00 94.69 159 ARG A C 1
ATOM 1218 O O . ARG A 1 159 ? 21.221 -7.262 -48.441 1.00 94.69 159 ARG A O 1
ATOM 1225 N N . ASN A 1 160 ? 23.215 -7.174 -49.476 1.00 93.00 160 ASN A N 1
ATOM 1226 C CA . ASN A 1 160 ? 23.742 -8.415 -48.913 1.00 93.00 160 ASN A CA 1
ATOM 1227 C C . ASN A 1 160 ? 24.010 -8.298 -47.408 1.00 93.00 160 ASN A C 1
ATOM 1229 O O . ASN A 1 160 ? 23.747 -9.246 -46.679 1.00 93.00 160 ASN A O 1
ATOM 1233 N N . TYR A 1 161 ? 24.463 -7.142 -46.919 1.00 90.81 161 TYR A N 1
ATOM 1234 C CA . TYR A 1 161 ? 24.672 -6.907 -45.489 1.00 90.81 161 TYR A CA 1
ATOM 1235 C C . TYR A 1 161 ? 23.348 -6.867 -44.712 1.00 90.81 161 TYR A C 1
ATOM 1237 O O . TYR A 1 161 ? 23.220 -7.494 -43.663 1.00 90.81 161 TYR A O 1
ATOM 1245 N N . VAL A 1 162 ? 22.332 -6.178 -45.236 1.00 90.62 162 VAL A N 1
ATOM 1246 C CA . VAL A 1 162 ? 21.014 -6.052 -44.594 1.00 90.62 162 VAL A CA 1
ATOM 1247 C C . VAL A 1 162 ? 20.231 -7.362 -44.675 1.00 90.62 162 VAL A C 1
ATOM 1249 O O . VAL A 1 162 ? 19.688 -7.808 -43.672 1.00 90.62 162 VAL A O 1
ATOM 1252 N N . LEU A 1 163 ? 20.188 -8.012 -45.842 1.00 91.31 163 LEU A N 1
ATOM 1253 C CA . LEU A 1 163 ? 19.466 -9.280 -45.999 1.00 91.31 163 LEU A CA 1
ATOM 1254 C C . LEU A 1 163 ? 20.220 -10.465 -45.389 1.00 91.31 163 LEU A C 1
ATOM 1256 O O . LEU A 1 163 ? 19.586 -11.402 -44.921 1.00 91.31 163 LEU A O 1
ATOM 1260 N N . GLY A 1 164 ? 21.554 -10.431 -45.386 1.00 86.12 164 GLY A N 1
ATOM 1261 C CA . GLY A 1 164 ? 22.390 -11.496 -44.834 1.00 86.12 164 GLY A CA 1
ATOM 1262 C C . GLY A 1 164 ? 22.533 -11.456 -43.312 1.00 86.12 164 GLY A C 1
ATOM 1263 O O . GLY A 1 164 ? 22.870 -12.475 -42.719 1.00 86.12 164 GLY A O 1
ATOM 1264 N N . SER A 1 165 ? 22.269 -10.311 -42.670 1.00 85.56 165 SER A N 1
ATOM 1265 C CA . SER A 1 165 ? 22.312 -10.181 -41.204 1.00 85.56 165 SER A CA 1
ATOM 1266 C C . SER A 1 165 ? 21.006 -10.567 -40.510 1.00 85.56 165 SER A C 1
ATOM 1268 O O . SER A 1 165 ? 21.000 -10.743 -39.291 1.00 85.56 165 SER A O 1
ATOM 1270 N N . LEU A 1 166 ? 19.908 -10.737 -41.252 1.00 81.94 166 LEU A N 1
ATOM 1271 C CA . LEU A 1 166 ? 18.672 -11.263 -40.686 1.00 81.94 166 LEU A CA 1
ATOM 1272 C C . LEU A 1 166 ? 18.835 -12.777 -40.476 1.00 81.94 166 LEU A C 1
ATOM 1274 O O . LEU A 1 166 ? 18.990 -13.506 -41.461 1.00 81.94 166 LEU A O 1
ATOM 1278 N N . PRO A 1 167 ? 18.803 -13.286 -39.228 1.00 71.00 167 PRO A N 1
ATOM 1279 C CA . PRO A 1 167 ? 18.788 -14.722 -39.007 1.00 71.00 167 PRO A CA 1
ATOM 1280 C C . PRO A 1 167 ? 17.556 -15.309 -39.713 1.00 71.00 167 PRO A C 1
ATOM 1282 O O . PRO A 1 167 ? 16.481 -14.701 -39.666 1.00 71.00 167 PRO A O 1
ATOM 1285 N N . PRO A 1 168 ? 17.680 -16.464 -40.388 1.00 75.25 168 PRO A N 1
ATOM 1286 C CA . PRO A 1 168 ? 16.558 -17.070 -41.086 1.00 75.25 168 PRO A CA 1
ATOM 1287 C C . PRO A 1 168 ? 15.408 -17.300 -40.098 1.00 75.25 168 PRO A C 1
ATOM 1289 O O . PRO A 1 168 ? 15.517 -18.088 -39.156 1.00 75.25 168 PRO A O 1
ATOM 1292 N N . PHE A 1 169 ? 14.296 -16.592 -40.320 1.00 70.06 169 PHE A N 1
ATOM 1293 C CA . PHE A 1 169 ? 13.099 -16.588 -39.464 1.00 70.06 169 PHE A CA 1
ATOM 1294 C C . PHE A 1 169 ? 12.491 -17.993 -39.266 1.00 70.06 169 PHE A C 1
ATOM 1296 O O . PHE A 1 169 ? 11.689 -18.207 -38.359 1.00 70.06 169 PHE A O 1
ATOM 1303 N N . SER A 1 170 ? 12.896 -18.968 -40.087 1.00 71.44 170 SER A N 1
ATOM 1304 C CA . SER A 1 170 ? 12.463 -20.364 -40.029 1.00 71.44 170 SER A CA 1
ATOM 1305 C C . SER A 1 170 ? 12.900 -21.109 -38.764 1.00 71.44 170 SER A C 1
ATOM 1307 O O . SER A 1 170 ? 12.238 -22.069 -38.387 1.00 71.44 170 SER A O 1
ATOM 1309 N N . ASN A 1 171 ? 13.959 -20.673 -38.072 1.00 58.81 171 ASN A N 1
ATOM 1310 C CA . ASN A 1 171 ? 14.483 -21.420 -36.919 1.00 58.81 171 ASN A CA 1
ATOM 1311 C C . ASN A 1 171 ? 13.787 -21.086 -35.588 1.00 58.81 171 ASN A C 1
ATOM 1313 O O . ASN A 1 171 ? 13.947 -21.823 -34.620 1.00 58.81 171 ASN A O 1
ATOM 1317 N N . VAL A 1 172 ? 12.997 -20.009 -35.520 1.00 63.06 172 VAL A N 1
ATOM 1318 C CA . VAL A 1 172 ? 12.334 -19.588 -34.268 1.00 63.06 172 VAL A CA 1
ATOM 1319 C C . VAL A 1 172 ? 11.043 -20.373 -34.009 1.00 63.06 172 VAL A C 1
ATOM 1321 O O . VAL A 1 172 ? 10.685 -20.607 -32.859 1.00 63.06 172 VAL A O 1
ATOM 1324 N N . PHE A 1 173 ? 10.370 -20.860 -35.056 1.00 62.47 173 PHE A N 1
ATOM 1325 C CA . PHE A 1 173 ? 9.127 -21.631 -34.915 1.00 62.47 173 PHE A CA 1
ATOM 1326 C C . PHE A 1 173 ? 9.331 -23.149 -34.790 1.00 62.47 173 PHE A C 1
ATOM 1328 O O . PHE A 1 173 ? 8.372 -23.865 -34.506 1.00 62.47 173 PHE A O 1
ATOM 1335 N N . GLN A 1 174 ? 10.555 -23.662 -34.965 1.00 59.28 174 GLN A N 1
ATOM 1336 C CA . GLN A 1 174 ? 10.801 -25.109 -34.991 1.00 59.28 174 GLN A CA 1
ATOM 1337 C C . GLN A 1 174 ? 11.126 -25.727 -33.616 1.00 59.28 174 GLN A C 1
ATOM 1339 O O . GLN A 1 174 ? 11.089 -26.946 -33.480 1.00 59.28 174 GLN A O 1
ATOM 1344 N N . SER A 1 175 ? 11.341 -24.926 -32.565 1.00 57.19 175 SER A N 1
ATOM 1345 C CA . SER A 1 175 ? 11.674 -25.430 -31.215 1.00 57.19 175 SER A CA 1
ATOM 1346 C C . SER A 1 175 ? 10.468 -25.791 -30.330 1.00 57.19 175 SER A C 1
ATOM 1348 O O . SER A 1 175 ? 10.641 -25.998 -29.133 1.00 57.19 175 SER A O 1
ATOM 1350 N N . SER A 1 176 ? 9.249 -25.875 -30.880 1.00 56.94 176 SER A N 1
ATOM 1351 C CA . SER A 1 176 ? 8.034 -26.213 -30.109 1.00 56.94 176 SER A CA 1
ATOM 1352 C C . SER A 1 176 ? 7.190 -27.350 -30.709 1.00 56.94 176 SER A C 1
ATOM 1354 O O . SER A 1 176 ? 6.028 -27.515 -30.337 1.00 56.94 176 SER A O 1
ATOM 1356 N N . SER A 1 177 ? 7.740 -28.158 -31.621 1.00 59.12 177 SER A N 1
ATOM 1357 C CA . SER A 1 177 ? 7.162 -29.479 -31.903 1.00 59.12 177 SER A CA 1
ATOM 1358 C C . SER A 1 177 ? 7.779 -30.474 -30.937 1.00 59.12 177 SER A C 1
ATOM 1360 O O . SER A 1 177 ? 8.930 -30.871 -31.089 1.00 59.12 177 SER A O 1
ATOM 1362 N N . GLY A 1 178 ? 7.008 -30.796 -29.900 1.00 57.81 178 GLY A N 1
ATOM 1363 C CA . GLY A 1 178 ? 7.357 -31.777 -28.890 1.00 57.81 178 GLY A CA 1
ATOM 1364 C C . GLY A 1 178 ? 7.595 -33.142 -29.516 1.00 57.81 178 GLY A C 1
ATOM 1365 O O . GLY A 1 178 ? 6.651 -33.838 -29.882 1.00 57.81 178 GLY A O 1
ATOM 1366 N N . ASP A 1 179 ? 8.862 -33.527 -29.582 1.00 50.41 179 ASP A N 1
ATOM 1367 C CA . ASP A 1 179 ? 9.233 -34.929 -29.548 1.00 50.41 179 ASP A CA 1
ATOM 1368 C C . ASP A 1 179 ? 9.163 -35.333 -28.071 1.00 50.41 179 ASP A C 1
ATOM 1370 O O . ASP A 1 179 ? 9.920 -34.837 -27.237 1.00 50.41 179 ASP A O 1
ATOM 1374 N N . GLY A 1 180 ? 8.162 -36.140 -27.719 1.00 59.28 180 GLY A N 1
ATOM 1375 C CA . GLY A 1 180 ? 7.809 -36.521 -26.348 1.00 59.28 180 GLY A CA 1
ATOM 1376 C C . GLY A 1 180 ? 8.819 -37.439 -25.659 1.00 59.28 180 GLY A C 1
ATOM 1377 O O . GLY A 1 180 ? 8.421 -38.262 -24.837 1.00 59.28 180 GLY A O 1
ATOM 1378 N N . ASN A 1 181 ? 10.106 -37.328 -25.984 1.00 65.50 181 ASN A N 1
ATOM 1379 C CA . ASN A 1 181 ? 11.153 -38.008 -25.248 1.00 65.50 181 ASN A CA 1
ATOM 1380 C C . ASN A 1 181 ? 11.616 -37.116 -24.092 1.00 65.50 181 ASN A C 1
ATOM 1382 O O . ASN A 1 181 ? 12.118 -36.014 -24.337 1.00 65.50 181 ASN A O 1
ATOM 1386 N N . PRO A 1 182 ? 11.463 -37.563 -22.832 1.00 69.00 182 PRO A N 1
ATOM 1387 C CA . PRO A 1 182 ? 12.036 -36.848 -21.707 1.00 69.00 182 PRO A CA 1
ATOM 1388 C C . PRO A 1 182 ? 13.549 -36.736 -21.940 1.00 69.00 182 PRO A C 1
ATOM 1390 O O . PRO A 1 182 ? 14.186 -37.747 -22.259 1.00 69.00 182 PRO A O 1
ATOM 1393 N N . PRO A 1 183 ? 14.142 -35.535 -21.823 1.00 67.19 183 PRO A N 1
ATOM 1394 C CA . PRO A 1 183 ? 15.584 -35.416 -21.900 1.00 67.19 183 PRO A CA 1
ATOM 1395 C C . PRO A 1 183 ? 16.201 -36.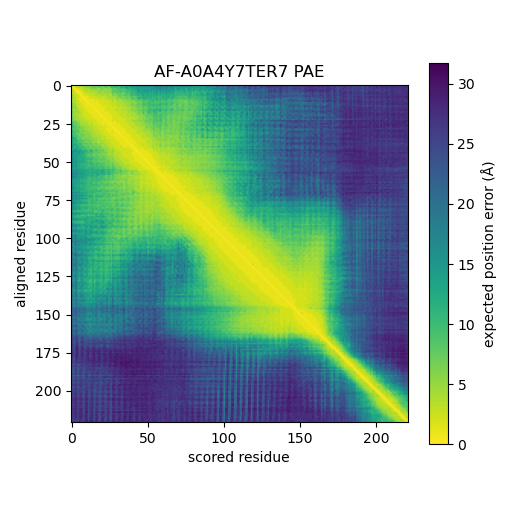318 -20.818 1.00 67.19 183 PRO A C 1
ATOM 1397 O O . PRO A 1 183 ? 15.685 -36.359 -19.693 1.00 67.19 183 PRO A O 1
ATOM 1400 N N . PRO A 1 184 ? 17.276 -37.064 -21.134 1.00 74.75 184 PRO A N 1
ATOM 1401 C CA . PRO A 1 184 ? 18.031 -37.777 -20.114 1.00 74.75 184 PRO A CA 1
ATOM 1402 C C . PRO A 1 184 ? 18.455 -36.774 -19.033 1.00 74.75 184 PRO A C 1
ATOM 1404 O O . PRO A 1 184 ? 18.662 -35.605 -19.363 1.00 74.75 184 PRO A O 1
ATOM 1407 N N . PRO A 1 185 ? 18.556 -37.194 -17.760 1.00 66.31 185 PRO A N 1
ATOM 1408 C CA . PRO A 1 185 ? 18.884 -36.305 -16.655 1.00 66.31 185 PRO A CA 1
ATOM 1409 C C . PRO A 1 185 ? 20.229 -35.634 -16.933 1.00 66.31 185 PRO A C 1
ATOM 1411 O O . PRO A 1 185 ? 21.291 -36.222 -16.738 1.00 66.31 185 PRO A O 1
ATOM 1414 N N . THR A 1 186 ? 20.175 -34.409 -17.448 1.00 63.50 186 THR A N 1
ATOM 1415 C CA . THR A 1 186 ? 21.349 -33.572 -17.610 1.00 63.50 186 THR A CA 1
ATOM 1416 C C . THR A 1 186 ? 21.734 -33.163 -16.207 1.00 63.50 186 THR A C 1
ATOM 1418 O O . THR A 1 186 ? 21.027 -32.395 -15.554 1.00 63.50 186 THR A O 1
ATOM 1421 N N . ASP A 1 187 ? 22.820 -33.754 -15.731 1.00 57.25 187 ASP A N 1
ATOM 1422 C CA . ASP A 1 187 ? 23.454 -33.425 -14.470 1.00 57.25 187 ASP A CA 1
ATOM 1423 C C . ASP A 1 187 ? 23.842 -31.943 -14.537 1.00 57.25 187 ASP A C 1
ATOM 1425 O O . ASP A 1 187 ? 24.805 -31.546 -15.199 1.00 57.25 187 ASP A O 1
ATOM 1429 N N . VAL A 1 188 ? 22.993 -31.084 -13.967 1.00 59.62 188 VAL A N 1
ATOM 1430 C CA . VAL A 1 188 ? 23.240 -29.648 -13.885 1.00 59.62 188 VAL A CA 1
ATOM 1431 C C . VAL A 1 188 ? 24.304 -29.476 -12.816 1.00 59.62 188 VAL A C 1
ATOM 1433 O O . VAL A 1 188 ? 24.009 -29.202 -11.652 1.00 59.62 188 VAL A O 1
ATOM 1436 N N . THR A 1 189 ? 25.560 -29.656 -13.212 1.00 63.31 189 THR A N 1
ATOM 1437 C CA . THR A 1 189 ? 26.714 -29.252 -12.422 1.00 63.31 189 THR A CA 1
ATOM 1438 C C . THR A 1 189 ? 26.672 -27.733 -12.341 1.00 63.31 189 THR A C 1
ATOM 1440 O O . THR A 1 189 ? 27.234 -27.021 -13.170 1.00 63.31 189 THR A O 1
ATOM 1443 N N . LEU A 1 190 ? 25.920 -27.225 -11.363 1.00 51.69 190 LEU A N 1
ATOM 1444 C CA . LEU A 1 190 ? 25.924 -25.831 -10.960 1.00 51.69 190 LEU A CA 1
ATOM 1445 C C . LEU A 1 190 ? 27.349 -25.522 -10.511 1.00 51.69 190 LEU A C 1
ATOM 1447 O O . LEU A 1 190 ? 27.716 -25.760 -9.361 1.00 51.69 190 LEU A O 1
ATOM 1451 N N . THR A 1 191 ? 28.175 -25.027 -11.431 1.00 61.75 191 THR A N 1
ATOM 1452 C CA . THR A 1 191 ? 29.473 -24.465 -11.081 1.00 61.75 191 THR A CA 1
ATOM 1453 C C . THR A 1 191 ? 29.167 -23.168 -10.345 1.00 61.75 191 THR A C 1
ATOM 1455 O O . THR A 1 191 ? 29.028 -22.100 -10.945 1.00 61.75 191 THR A O 1
ATOM 1458 N N . TRP A 1 192 ? 28.954 -23.276 -9.038 1.00 69.06 192 TRP A N 1
ATOM 1459 C CA . TRP A 1 192 ? 28.855 -22.135 -8.150 1.00 69.06 192 TRP A CA 1
ATOM 1460 C C . TRP A 1 192 ? 30.213 -21.441 -8.190 1.00 69.06 192 TRP A C 1
ATOM 1462 O O . TRP A 1 192 ? 31.165 -21.830 -7.516 1.00 69.06 192 TRP A O 1
ATOM 1472 N N . LYS A 1 193 ? 30.335 -20.450 -9.073 1.00 63.56 193 LYS A N 1
ATOM 1473 C CA . LYS A 1 193 ? 31.473 -19.549 -9.082 1.00 63.56 193 LYS A CA 1
ATOM 1474 C C . LYS A 1 193 ? 31.264 -18.637 -7.886 1.00 63.56 193 LYS A C 1
ATOM 1476 O O . LYS A 1 193 ? 30.396 -17.769 -7.923 1.00 63.56 193 LYS A O 1
ATOM 1481 N N . ALA A 1 194 ? 31.990 -18.933 -6.810 1.00 67.56 194 ALA A N 1
ATOM 1482 C CA . ALA A 1 194 ? 31.948 -18.159 -5.582 1.00 67.56 194 ALA A CA 1
ATOM 1483 C C . ALA A 1 194 ? 32.090 -16.664 -5.930 1.00 67.56 194 ALA A C 1
ATOM 1485 O O . ALA A 1 194 ? 33.005 -16.313 -6.687 1.00 67.56 194 ALA A O 1
ATOM 1486 N N . PRO A 1 195 ? 31.166 -15.803 -5.471 1.00 63.06 195 PRO A N 1
ATOM 1487 C CA . PRO A 1 195 ? 31.280 -14.371 -5.667 1.00 63.06 195 PRO A CA 1
ATOM 1488 C C . PRO A 1 195 ? 32.608 -13.932 -5.065 1.00 63.06 195 PRO A C 1
ATOM 1490 O O . PRO A 1 195 ? 32.938 -14.300 -3.938 1.00 63.06 195 PRO A O 1
ATOM 1493 N N . ALA A 1 196 ? 33.391 -13.219 -5.872 1.00 65.94 196 ALA A N 1
ATOM 1494 C CA . ALA A 1 196 ? 34.636 -12.629 -5.429 1.00 65.94 196 ALA A CA 1
ATOM 1495 C C . ALA A 1 196 ? 34.360 -11.827 -4.155 1.00 65.94 196 ALA A C 1
ATOM 1497 O O . ALA A 1 196 ? 33.452 -10.998 -4.123 1.00 65.94 196 ALA A O 1
ATOM 1498 N N . GLU A 1 197 ? 35.131 -12.153 -3.128 1.00 59.34 197 GLU A N 1
ATOM 1499 C CA . GLU A 1 197 ? 35.229 -11.491 -1.838 1.00 59.34 197 GLU A CA 1
ATOM 1500 C C . GLU A 1 197 ? 35.221 -9.967 -2.047 1.00 59.34 197 GLU A C 1
ATOM 1502 O O . GLU A 1 197 ? 36.187 -9.370 -2.531 1.00 59.34 197 GLU A O 1
ATOM 1507 N N . VAL A 1 198 ? 34.069 -9.349 -1.783 1.00 61.25 198 VAL A N 1
ATOM 1508 C CA . VAL A 1 198 ? 33.912 -7.896 -1.792 1.00 61.25 198 VAL A CA 1
ATOM 1509 C C . VAL A 1 198 ? 34.661 -7.399 -0.565 1.00 61.25 198 VAL A C 1
ATOM 1511 O O . VAL A 1 198 ? 34.224 -7.625 0.558 1.00 61.25 198 VAL A O 1
ATOM 1514 N N . LYS A 1 199 ? 35.826 -6.787 -0.791 1.00 60.12 199 LYS A N 1
ATOM 1515 C CA . LYS A 1 199 ? 36.629 -6.148 0.254 1.00 60.12 199 LYS A CA 1
ATOM 1516 C C . LYS A 1 199 ? 35.781 -5.144 1.034 1.00 60.12 199 LYS A C 1
ATOM 1518 O O . LYS A 1 199 ? 35.250 -4.200 0.454 1.00 60.12 199 LYS A O 1
ATOM 1523 N N . GLU A 1 200 ? 35.716 -5.341 2.344 1.00 60.91 200 GLU A N 1
ATOM 1524 C CA . GLU A 1 200 ? 35.031 -4.517 3.348 1.00 60.91 200 GLU A CA 1
ATOM 1525 C C . GLU A 1 200 ? 35.725 -3.159 3.609 1.00 60.91 200 GLU A C 1
ATOM 1527 O O . GLU A 1 200 ? 35.771 -2.681 4.739 1.00 60.91 200 GLU A O 1
ATOM 1532 N N . ASP A 1 201 ? 36.259 -2.498 2.579 1.00 63.62 201 ASP A N 1
ATOM 1533 C CA . ASP A 1 201 ? 37.006 -1.239 2.749 1.00 63.62 201 ASP A CA 1
ATOM 1534 C C . ASP A 1 201 ? 36.092 0.014 2.783 1.00 63.62 201 ASP A C 1
ATOM 1536 O O . ASP A 1 201 ? 36.578 1.137 2.908 1.00 63.62 201 ASP A O 1
ATOM 1540 N N . GLU A 1 202 ? 34.762 -0.141 2.722 1.00 56.97 202 GLU A N 1
ATOM 1541 C CA . GLU A 1 202 ? 33.796 0.976 2.642 1.00 56.97 202 GLU A CA 1
ATOM 1542 C C . GLU A 1 202 ? 32.964 1.193 3.924 1.00 56.97 202 GLU A C 1
ATOM 1544 O O . GLU A 1 202 ? 31.960 1.898 3.913 1.00 56.97 202 GLU A O 1
ATOM 1549 N N . ALA A 1 203 ? 33.364 0.618 5.064 1.00 56.78 203 ALA A N 1
ATOM 1550 C CA . ALA A 1 203 ? 32.714 0.897 6.354 1.00 56.78 203 ALA A CA 1
ATOM 1551 C C . ALA A 1 203 ? 33.362 2.063 7.133 1.00 56.78 203 ALA A C 1
ATOM 1553 O O . ALA A 1 203 ? 32.759 2.586 8.066 1.00 56.78 203 ALA A O 1
ATOM 1554 N N . SER A 1 204 ? 34.561 2.518 6.747 1.00 58.88 204 SER A N 1
ATOM 1555 C CA . SER A 1 204 ? 35.307 3.547 7.496 1.00 58.88 204 SER A CA 1
ATOM 1556 C C . SER A 1 204 ? 34.925 4.997 7.159 1.00 58.88 204 SER A C 1
ATOM 1558 O O . SER A 1 204 ? 35.417 5.908 7.817 1.00 58.88 204 SER A O 1
ATOM 1560 N N . ASN A 1 205 ? 34.083 5.243 6.149 1.00 58.59 205 ASN A N 1
ATOM 1561 C CA . ASN A 1 205 ? 33.818 6.605 5.656 1.00 58.59 205 ASN A CA 1
ATOM 1562 C C . ASN A 1 205 ? 32.502 7.224 6.168 1.00 58.59 205 ASN A C 1
ATOM 1564 O O . ASN A 1 205 ? 32.195 8.373 5.857 1.00 58.59 205 ASN A O 1
ATOM 1568 N N . LEU A 1 206 ? 31.708 6.486 6.954 1.00 58.81 206 LEU A N 1
ATOM 1569 C CA . LEU A 1 206 ? 30.423 6.983 7.469 1.00 58.81 206 LEU A CA 1
ATOM 1570 C C . LEU A 1 206 ? 30.522 7.686 8.831 1.00 58.81 206 LEU A C 1
ATOM 1572 O O . LEU A 1 206 ? 29.619 8.449 9.170 1.00 58.81 206 LEU A O 1
ATOM 1576 N N . ASP A 1 207 ? 31.617 7.509 9.575 1.00 59.91 207 ASP A N 1
ATOM 1577 C CA . ASP A 1 207 ? 31.819 8.217 10.848 1.00 59.91 207 ASP A CA 1
ATOM 1578 C C . ASP A 1 207 ? 32.317 9.662 10.662 1.00 59.91 207 ASP A C 1
ATOM 1580 O O . ASP A 1 207 ? 32.072 10.513 11.519 1.00 59.91 207 ASP A O 1
ATOM 1584 N N . GLU A 1 208 ? 32.929 9.994 9.520 1.00 63.34 208 GLU A N 1
ATOM 1585 C CA . GLU A 1 208 ? 33.465 11.342 9.282 1.00 63.34 208 GLU A CA 1
ATOM 1586 C C . GLU A 1 208 ? 32.371 12.364 8.911 1.00 63.34 208 GLU A C 1
ATOM 1588 O O . GLU A 1 208 ? 32.458 13.537 9.272 1.00 63.34 208 GLU A O 1
ATOM 1593 N N . LEU A 1 209 ? 31.259 11.920 8.312 1.00 58.25 209 LEU A N 1
ATOM 1594 C CA . LEU A 1 209 ? 30.136 12.796 7.940 1.00 58.25 209 LEU A CA 1
ATOM 1595 C C . LEU A 1 209 ? 29.196 13.157 9.103 1.00 58.25 209 LEU A C 1
ATOM 1597 O O . LEU A 1 209 ? 28.317 14.003 8.938 1.00 58.25 209 LEU A O 1
ATOM 1601 N N . ARG A 1 210 ? 29.370 12.565 10.293 1.00 58.41 210 ARG A N 1
ATOM 1602 C CA . ARG A 1 210 ? 28.570 12.914 11.485 1.00 58.41 210 ARG A CA 1
ATOM 1603 C C . ARG A 1 210 ? 29.179 14.054 12.315 1.00 58.41 210 ARG A C 1
ATOM 1605 O O . ARG A 1 210 ? 28.526 14.550 13.229 1.00 58.41 210 ARG A O 1
ATOM 1612 N N . SER A 1 211 ? 30.401 14.480 11.989 1.00 63.38 211 SER A N 1
ATOM 1613 C CA . SER A 1 211 ? 31.147 15.520 12.714 1.00 63.38 211 SER A CA 1
ATOM 1614 C C . SER A 1 211 ? 30.747 16.960 12.336 1.00 63.38 211 SER A C 1
ATOM 1616 O O . SER A 1 211 ? 30.925 17.875 13.135 1.00 63.38 211 SER A O 1
ATOM 1618 N N . GLU A 1 212 ? 30.140 17.193 11.166 1.00 60.88 212 GLU A N 1
ATOM 1619 C CA . GLU A 1 212 ? 29.820 18.548 10.675 1.00 60.88 212 GLU A CA 1
ATOM 1620 C C . GLU A 1 212 ? 28.342 18.951 10.832 1.00 60.88 212 GLU A C 1
ATOM 1622 O O . GLU A 1 212 ? 27.719 19.484 9.915 1.00 60.88 212 GLU A O 1
ATOM 1627 N N . ALA A 1 213 ? 27.751 18.740 12.010 1.00 62.69 213 ALA A N 1
ATOM 1628 C CA . ALA A 1 213 ? 26.491 19.401 12.359 1.00 62.69 213 ALA A CA 1
ATOM 1629 C C . ALA A 1 213 ? 26.787 20.697 13.141 1.00 62.69 213 ALA A C 1
ATOM 1631 O O . ALA A 1 213 ? 27.114 20.624 14.330 1.00 62.69 213 ALA A O 1
ATOM 1632 N N . PRO A 1 214 ? 26.693 21.892 12.522 1.00 65.69 214 PRO A N 1
ATOM 1633 C CA . PRO A 1 214 ? 26.886 23.147 13.233 1.00 65.69 214 PRO A CA 1
ATOM 1634 C C . PRO A 1 214 ? 25.771 23.348 14.264 1.00 65.69 214 PRO A C 1
ATOM 1636 O O . PRO A 1 214 ? 24.588 23.444 13.931 1.00 65.69 214 PRO A O 1
ATOM 1639 N N . LEU A 1 215 ? 26.180 23.443 15.530 1.00 60.66 215 LEU A N 1
ATOM 1640 C CA . LEU A 1 215 ? 25.394 23.987 16.632 1.00 60.66 215 LEU A CA 1
ATOM 1641 C C . LEU A 1 215 ? 25.024 25.439 16.304 1.00 60.66 215 LEU A C 1
ATOM 1643 O O . LEU A 1 215 ? 25.761 26.373 16.618 1.00 60.66 215 LEU A O 1
ATOM 1647 N N . ALA A 1 216 ? 23.873 25.629 15.666 1.00 63.69 216 ALA A N 1
ATOM 1648 C CA . ALA A 1 216 ? 23.216 26.922 15.613 1.00 63.69 216 ALA A CA 1
ATOM 1649 C C . ALA A 1 216 ? 22.605 27.198 16.993 1.00 63.69 216 ALA A C 1
ATOM 1651 O O . ALA A 1 216 ? 21.461 26.843 17.278 1.00 63.69 216 ALA A O 1
ATOM 1652 N N . GLY A 1 217 ? 23.434 27.800 17.849 1.00 64.06 217 GLY A N 1
ATOM 1653 C CA . GLY A 1 217 ? 22.995 28.603 18.981 1.00 64.06 217 GLY A CA 1
ATOM 1654 C C . GLY A 1 217 ? 21.989 29.665 18.522 1.00 64.06 217 GLY A C 1
ATOM 1655 O O . GLY A 1 217 ? 21.994 30.112 17.378 1.00 64.06 217 GLY A O 1
ATOM 1656 N N . GLU A 1 218 ? 20.990 29.951 19.340 1.00 61.19 218 GLU A N 1
ATOM 1657 C CA . GLU A 1 218 ? 21.134 30.852 20.487 1.00 61.19 218 GLU A CA 1
ATOM 1658 C C . GLU A 1 218 ? 20.980 32.310 20.043 1.00 61.19 218 GLU A C 1
ATOM 1660 O O . GLU A 1 218 ? 21.819 32.882 19.352 1.00 61.19 218 GLU A O 1
ATOM 1665 N N . GLY A 1 219 ? 19.864 32.896 20.472 1.00 62.47 219 GLY A N 1
ATOM 1666 C CA . GLY A 1 219 ? 19.530 34.304 20.308 1.00 62.47 219 GLY A CA 1
ATOM 1667 C C . GLY A 1 219 ? 18.166 34.473 19.640 1.00 62.47 219 GLY A C 1
ATOM 1668 O O . GLY A 1 219 ? 17.869 33.825 18.649 1.00 62.47 219 GLY A O 1
ATOM 1669 N N . ALA A 1 220 ? 17.270 35.329 20.099 1.00 56.69 220 ALA A N 1
ATOM 1670 C CA . ALA A 1 220 ? 17.255 36.222 21.241 1.00 56.69 220 ALA A CA 1
ATOM 1671 C C . ALA A 1 220 ? 15.833 36.809 21.306 1.00 56.69 220 ALA A C 1
ATOM 1673 O O . ALA A 1 220 ? 15.214 36.969 20.257 1.00 5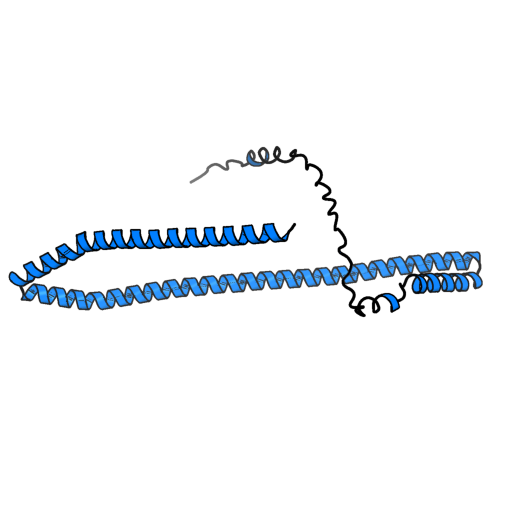6.69 220 ALA A O 1
ATOM 1674 N N . ALA A 1 221 ? 15.428 37.196 22.520 1.00 58.84 221 ALA A N 1
ATOM 1675 C CA . ALA A 1 221 ? 14.410 38.203 22.853 1.00 58.84 221 ALA A CA 1
ATOM 1676 C C . ALA A 1 221 ? 12.936 37.918 22.506 1.00 58.84 221 ALA A C 1
ATOM 1678 O O . ALA A 1 221 ? 12.552 37.934 21.319 1.00 58.84 221 ALA A O 1
#

Secondary structure (DSSP, 8-state):
--HHHHHHHHHHHHHHHHHHHHHHHHHHHHHHHHHHHHIIIIIHHHHHHHHHHHHH-HHHHHHHHHHHHHHHHHHHHHHHHHHHHHHHHHHHHHHHHHHHHHHHHHHHHHHHHHHHHHHHHHHHHHHHHHHHHHHHHHHHHHHHHHTHHHHHHHHHHHHHHHHHSS--GGGTSGGGS---PPPP---------PPP----TTSTTSSGGGS----------

pLDDT: mean 85.41, std 14.49, range [50.41, 98.0]

Organism: Coprinellus micaceus (NCBI:txid71717)